Protein AF-0000000083395996 (afdb_homodimer)

Organism: Coprinellus micaceus (NCBI:txid71717)

Sequence (278 aa):
MPIDHIALTTKDIVKLAAFYEAALKPLGYAERFSFVDGAVRGLGPENGPADLWLSSLPPSKIPPGFEDLPVGAWSGPLHIAFKAETKEQVHAFYEAALAFGASDNGAPGPRQAINTEYAAFVFDPDGRNIEVNYVTPKAMPIDHIALTTKDIVKLAAFYEAALKPLGYAERFSFVDGAVRGLGPENGPADLWLSSLPPSKIPPGFEDLPVGAWSGPLHIAFKAETKEQVHAFYEAALAFGASDNGAPGPRQAINTEYAAFVFDPDGRNIEVNYVTPKA

Foldseek 3Di:
DPQQADEAEDQCQPLQVQLCQQLCVLVQKHWDDAPPNRQKTFIDHPPDGGRYMYHYDDPVNQPPPNVVDDQQPNRDEAEEEDEHADLVSQQSSVVRNVVRQWAFDAHWDDDPVDRFKTKGWTQHNSGYIYMYIYGDPDD/DPQQADEAEDQCQPLQVQLCQQLCVLVQKHWDDAPPNRQKTFIDHPPDGGRYMYHYDDPVNQPPPNVVDPQQPNRDEAEEEDEHADLVSQQSSVVRNVVRQWAFDAHWDDDPVDRFKTKGWTQHNSGYIYMYIYGDDDD

Structure (mmCIF, N/CA/C/O backbone):
data_AF-0000000083395996-model_v1
#
loop_
_entity.id
_entity.type
_entity.pdbx_description
1 polymer 'Glyoxalase/Bleomycin resistance protein/Dihydroxybiphe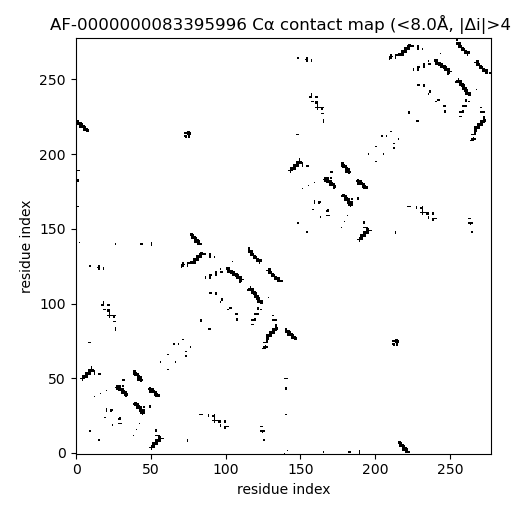nyl dioxygenase'
#
loop_
_atom_site.group_PDB
_atom_site.id
_atom_site.type_symbol
_atom_site.label_atom_id
_atom_site.label_alt_id
_atom_site.label_comp_id
_atom_site.label_asym_id
_atom_site.label_entity_id
_atom_site.label_seq_id
_atom_site.pdbx_PDB_ins_code
_atom_site.Cartn_x
_atom_site.Cartn_y
_atom_site.Cartn_z
_atom_site.occupancy
_atom_site.B_iso_or_equiv
_atom_site.auth_seq_id
_atom_site.auth_comp_id
_atom_site.auth_asym_id
_atom_site.auth_atom_id
_atom_site.pdbx_PDB_model_num
ATOM 1 N N . MET A 1 1 ? 3.84 -2.322 13.5 1 58.03 1 MET A N 1
ATOM 2 C CA . MET A 1 1 ? 4.211 -1.741 12.211 1 58.03 1 MET A CA 1
ATOM 3 C C . MET A 1 1 ? 3.164 -0.734 11.75 1 58.03 1 MET A C 1
ATOM 5 O O . MET A 1 1 ? 1.963 -0.989 11.852 1 58.03 1 MET A O 1
ATOM 9 N N . PRO A 1 2 ? 3.715 0.511 11.344 1 76.69 2 PRO A N 1
ATOM 10 C CA . PRO A 1 2 ? 2.842 1.688 11.32 1 76.69 2 PRO A CA 1
ATOM 11 C C . PRO A 1 2 ? 1.83 1.654 10.18 1 76.69 2 PRO A C 1
ATOM 13 O O . PRO A 1 2 ? 0.863 2.42 10.18 1 76.69 2 PRO A O 1
ATOM 16 N N . ILE A 1 3 ? 2.045 0.621 9.273 1 93.12 3 ILE A N 1
ATOM 17 C CA . ILE A 1 3 ? 1.004 0.631 8.25 1 93.12 3 ILE A CA 1
ATOM 18 C C . ILE A 1 3 ? -0.227 -0.115 8.766 1 93.12 3 ILE A C 1
ATOM 20 O O . ILE A 1 3 ? -0.13 -1.269 9.188 1 93.12 3 ILE A O 1
ATOM 24 N N . ASP A 1 4 ? -1.27 0.494 8.805 1 94 4 ASP A N 1
ATOM 25 C CA . ASP A 1 4 ? -2.512 -0.091 9.297 1 94 4 ASP A CA 1
ATOM 26 C C . ASP A 1 4 ? -3.209 -0.904 8.211 1 94 4 ASP A C 1
ATOM 28 O O . ASP A 1 4 ? -3.506 -2.084 8.406 1 94 4 ASP A O 1
ATOM 32 N N . HIS A 1 5 ? -3.508 -0.267 7.082 1 96.19 5 HIS A N 1
ATOM 33 C CA . HIS A 1 5 ? -4.105 -0.998 5.973 1 96.19 5 HIS A CA 1
ATOM 34 C C . HIS A 1 5 ? -3.867 -0.279 4.648 1 96.19 5 HIS A C 1
ATOM 36 O O . HIS A 1 5 ? -3.473 0.889 4.633 1 96.19 5 HIS A O 1
ATOM 42 N N . ILE A 1 6 ? -4.031 -1.047 3.613 1 97.38 6 ILE A N 1
ATOM 43 C CA . ILE A 1 6 ? -3.982 -0.556 2.24 1 97.38 6 ILE A CA 1
ATOM 44 C C . ILE A 1 6 ? -5.281 -0.909 1.52 1 97.38 6 ILE A C 1
ATOM 46 O O . ILE A 1 6 ? -5.891 -1.945 1.797 1 97.38 6 ILE A O 1
ATOM 50 N N . ALA A 1 7 ? -5.695 -0.061 0.66 1 97.56 7 ALA A N 1
ATOM 51 C CA . ALA A 1 7 ? -6.848 -0.359 -0.183 1 97.56 7 ALA A CA 1
ATOM 52 C C . ALA A 1 7 ? -6.52 -0.149 -1.658 1 97.56 7 ALA A C 1
ATOM 54 O O . ALA A 1 7 ? -6.016 0.908 -2.043 1 97.56 7 ALA A O 1
ATOM 55 N N . LEU A 1 8 ? -6.789 -1.098 -2.395 1 97.19 8 LEU A N 1
ATOM 56 C CA . LEU A 1 8 ? -6.562 -1.096 -3.836 1 97.19 8 LEU A CA 1
ATOM 57 C C . LEU A 1 8 ? -7.875 -0.946 -4.594 1 97.19 8 LEU A C 1
ATOM 59 O O . LEU A 1 8 ? -8.867 -1.61 -4.27 1 97.19 8 LEU A O 1
ATOM 63 N N . THR A 1 9 ? -7.855 -0.115 -5.551 1 94.31 9 THR A N 1
ATOM 64 C CA . THR A 1 9 ? -8.992 0.025 -6.453 1 94.31 9 THR A CA 1
ATOM 65 C C . THR A 1 9 ? -8.781 -0.788 -7.727 1 94.31 9 THR A C 1
ATOM 67 O O . THR A 1 9 ? -7.656 -0.867 -8.234 1 94.31 9 THR A O 1
ATOM 70 N N . THR A 1 10 ? -9.852 -1.357 -8.211 1 93.5 10 THR A N 1
ATOM 71 C CA . THR A 1 10 ? -9.719 -2.221 -9.383 1 93.5 10 THR A CA 1
ATOM 72 C C . THR A 1 10 ? -10.961 -2.119 -10.273 1 93.5 10 THR A C 1
ATOM 74 O O . THR A 1 10 ? -12.055 -1.81 -9.789 1 93.5 10 THR A O 1
ATOM 77 N N . LYS A 1 11 ? -10.742 -2.387 -11.508 1 89.19 11 LYS A N 1
ATOM 78 C CA . LYS A 1 11 ? -11.836 -2.414 -12.477 1 89.19 11 LYS A CA 1
ATOM 79 C C . LYS A 1 11 ? -12.531 -3.77 -12.484 1 89.19 11 LYS A C 1
ATOM 81 O O . LYS A 1 11 ? -13.625 -3.91 -13.039 1 89.19 11 LYS A O 1
ATOM 86 N N . ASP A 1 12 ? -11.914 -4.801 -11.93 1 92.12 12 ASP A N 1
ATOM 87 C CA . ASP A 1 12 ? -12.445 -6.16 -11.875 1 92.12 12 ASP A CA 1
ATOM 88 C C . ASP A 1 12 ? -12.219 -6.785 -10.5 1 92.12 12 ASP A C 1
ATOM 90 O O . ASP A 1 12 ? -11.305 -7.594 -10.32 1 92.12 12 ASP A O 1
ATOM 94 N N . ILE A 1 13 ? -13.141 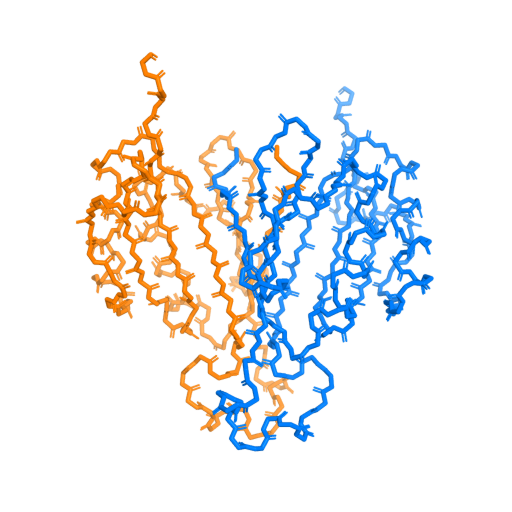-6.539 -9.641 1 95.69 13 ILE A N 1
ATOM 95 C CA . ILE A 1 13 ? -12.938 -6.879 -8.234 1 95.69 13 ILE A CA 1
ATOM 96 C C . ILE A 1 13 ? -13.07 -8.391 -8.047 1 95.69 13 ILE A C 1
ATOM 98 O O . ILE A 1 13 ? -12.438 -8.969 -7.168 1 95.69 13 ILE A O 1
ATOM 102 N N . VAL A 1 14 ? -13.867 -9.039 -8.828 1 96.38 14 VAL A N 1
ATOM 103 C CA . VAL A 1 14 ? -14.031 -10.492 -8.719 1 96.38 14 VAL A CA 1
ATOM 104 C C . VAL A 1 14 ? -12.703 -11.18 -9.016 1 96.38 14 VAL A C 1
ATOM 106 O O . VAL A 1 14 ? -12.258 -12.031 -8.234 1 96.38 14 VAL A O 1
ATOM 109 N N . LYS A 1 15 ? -12.07 -10.75 -10.086 1 96.44 15 LYS A N 1
ATOM 110 C CA . LYS A 1 15 ? -10.797 -11.336 -10.492 1 96.44 15 LYS A CA 1
ATOM 111 C C . LYS A 1 15 ? -9.695 -11.023 -9.477 1 96.44 15 LYS A C 1
ATOM 113 O O . LYS A 1 15 ? -8.938 -11.906 -9.086 1 96.44 15 LYS A O 1
ATOM 118 N N . LEU A 1 16 ? -9.617 -9.781 -9.07 1 97.31 16 LEU A N 1
ATOM 119 C CA . LEU A 1 16 ? -8.547 -9.391 -8.156 1 97.31 16 LEU A CA 1
ATOM 120 C C . LEU A 1 16 ? -8.727 -10.047 -6.797 1 97.31 16 LEU A C 1
ATOM 122 O O . LEU A 1 16 ? -7.746 -10.477 -6.176 1 97.31 16 LEU A O 1
ATOM 126 N N . ALA A 1 17 ? -9.953 -10.109 -6.316 1 97.81 17 ALA A N 1
ATOM 127 C CA . ALA A 1 17 ? -10.219 -10.742 -5.031 1 97.81 17 ALA A CA 1
ATOM 128 C C . ALA A 1 17 ? -9.836 -12.219 -5.059 1 97.81 17 ALA A C 1
ATOM 130 O O . ALA A 1 17 ? -9.234 -12.734 -4.117 1 97.81 17 ALA A O 1
ATOM 131 N N . ALA A 1 18 ? -10.219 -12.898 -6.121 1 97.94 18 ALA A N 1
ATOM 132 C CA . ALA A 1 18 ? -9.867 -14.312 -6.258 1 97.94 18 ALA A CA 1
ATOM 133 C C . ALA A 1 18 ? -8.359 -14.508 -6.207 1 97.94 18 ALA A C 1
ATOM 135 O O . ALA A 1 18 ? -7.867 -15.438 -5.559 1 97.94 18 ALA A O 1
ATOM 136 N N . PHE A 1 19 ? -7.664 -13.664 -6.852 1 98.69 19 PHE A N 1
ATOM 137 C CA . PHE A 1 19 ? -6.207 -13.711 -6.844 1 98.69 19 PHE A CA 1
ATOM 138 C C . PHE A 1 19 ? -5.668 -13.562 -5.43 1 98.69 19 PHE A C 1
ATOM 140 O O . PHE A 1 19 ? -4.895 -14.406 -4.961 1 98.69 19 PHE A O 1
ATOM 147 N N . TYR A 1 20 ? -6.008 -12.484 -4.75 1 98.5 20 TYR A N 1
ATOM 148 C CA . TYR A 1 20 ? -5.406 -12.203 -3.453 1 98.5 20 TYR A CA 1
ATOM 149 C C . TYR A 1 20 ? -5.836 -13.234 -2.418 1 98.5 20 TYR A C 1
ATOM 151 O O . TYR A 1 20 ? -5.055 -13.594 -1.534 1 98.5 20 TYR A O 1
ATOM 159 N N . GLU A 1 21 ? -7.078 -13.703 -2.486 1 97.62 21 GLU A N 1
ATOM 160 C CA . GLU A 1 21 ? -7.508 -14.758 -1.575 1 97.62 21 GLU A CA 1
ATOM 161 C C . GLU A 1 21 ? -6.637 -16 -1.72 1 97.62 21 GLU A C 1
ATOM 163 O O . GLU A 1 21 ? -6.199 -16.578 -0.722 1 97.62 21 GLU A O 1
ATOM 168 N N . ALA A 1 22 ? -6.418 -16.391 -2.922 1 98.25 22 ALA A N 1
ATOM 169 C CA . ALA A 1 22 ? -5.609 -17.594 -3.178 1 98.25 22 ALA A CA 1
ATOM 170 C C . ALA A 1 22 ? -4.145 -17.344 -2.83 1 98.25 22 ALA A C 1
ATOM 172 O O . ALA A 1 22 ? -3.523 -18.141 -2.127 1 98.25 22 ALA A O 1
ATOM 173 N N . ALA A 1 23 ? -3.6 -16.25 -3.32 1 98.5 23 ALA A N 1
ATOM 174 C CA . ALA A 1 23 ? -2.172 -15.961 -3.225 1 98.5 23 ALA A CA 1
ATOM 175 C C . ALA A 1 23 ? -1.744 -15.789 -1.771 1 98.5 23 ALA A C 1
ATOM 177 O O . ALA A 1 23 ? -0.619 -16.141 -1.402 1 98.5 23 ALA A O 1
ATOM 178 N N . LEU A 1 24 ? -2.652 -15.234 -0.927 1 97.94 24 LEU A N 1
ATOM 179 C CA . LEU A 1 24 ? -2.234 -14.898 0.429 1 97.94 24 LEU A CA 1
ATOM 180 C C . LEU A 1 24 ? -2.758 -15.922 1.429 1 97.94 24 LEU A C 1
ATOM 182 O O . LEU A 1 24 ? -2.438 -15.859 2.617 1 97.94 24 LEU A O 1
ATOM 186 N N . LYS A 1 25 ? -3.506 -16.875 0.964 1 97.44 25 LYS A N 1
ATOM 187 C CA . LYS A 1 25 ? -3.988 -17.938 1.832 1 97.44 25 LYS A CA 1
ATOM 188 C C . LYS A 1 25 ? -2.83 -18.625 2.551 1 97.44 25 LYS A C 1
ATOM 190 O O . LYS A 1 25 ? -2.918 -18.906 3.748 1 97.44 25 LYS A O 1
ATOM 195 N N . PRO A 1 26 ? -1.723 -18.906 1.874 1 97.38 26 PRO A N 1
ATOM 196 C CA . PRO A 1 26 ? -0.596 -19.547 2.555 1 97.38 26 PRO A CA 1
ATOM 197 C C . PRO A 1 26 ? -0.083 -18.734 3.742 1 97.38 26 PRO A C 1
ATOM 199 O O . PRO A 1 26 ? 0.61 -19.281 4.609 1 97.38 26 PRO A O 1
ATOM 202 N N . LEU A 1 27 ? -0.371 -17.453 3.768 1 95.94 27 LEU A N 1
ATOM 203 C CA . LEU A 1 27 ? 0.07 -16.594 4.852 1 95.94 27 LEU A CA 1
ATOM 204 C C . LEU A 1 27 ? -1.003 -16.484 5.93 1 95.94 27 LEU A C 1
ATOM 206 O O . LEU A 1 27 ? -0.852 -15.711 6.887 1 95.94 27 LEU A O 1
ATOM 210 N N . GLY A 1 28 ? -2.119 -17.125 5.738 1 95.31 28 GLY A N 1
ATOM 211 C CA . GLY A 1 28 ? -3.189 -17.125 6.723 1 95.31 28 GLY A CA 1
ATOM 212 C C . GLY A 1 28 ? -4.262 -16.094 6.445 1 95.31 28 GLY A C 1
ATOM 213 O O . GLY A 1 28 ? -5.133 -15.852 7.285 1 95.31 28 GLY A O 1
ATOM 214 N N . TYR A 1 29 ? -4.23 -15.477 5.27 1 96.81 29 TYR A N 1
ATOM 215 C CA . TYR A 1 29 ? -5.242 -14.492 4.898 1 96.81 29 TYR A CA 1
ATOM 216 C C . TYR A 1 29 ? -6.547 -15.172 4.496 1 96.81 29 TYR A C 1
ATOM 218 O O . TYR A 1 29 ? -6.539 -16.297 3.982 1 96.81 29 TYR A O 1
ATOM 226 N N . ALA A 1 30 ? -7.543 -14.477 4.746 1 95.62 30 ALA A N 1
ATOM 227 C CA . ALA A 1 30 ? -8.875 -14.805 4.246 1 95.62 30 ALA A CA 1
ATOM 228 C C . ALA A 1 30 ? -9.703 -13.539 4.035 1 95.62 30 ALA A C 1
ATOM 230 O O . ALA A 1 30 ? -9.352 -12.469 4.531 1 95.62 30 ALA A O 1
ATOM 231 N N . GLU A 1 31 ? -10.703 -13.648 3.203 1 95.62 31 GLU A N 1
ATOM 232 C CA . GLU A 1 31 ? -11.664 -12.555 3.164 1 95.62 31 GLU A CA 1
ATOM 233 C C . GLU A 1 31 ? -12.414 -12.422 4.492 1 95.62 31 GLU A C 1
ATOM 235 O O . GLU A 1 31 ? -13.039 -13.383 4.945 1 95.62 31 GLU A O 1
ATOM 240 N N . ARG A 1 32 ? -12.328 -11.312 5.078 1 95.06 32 ARG A N 1
ATOM 241 C CA . ARG A 1 32 ? -12.891 -11.07 6.402 1 95.06 32 ARG A CA 1
ATOM 242 C C . ARG A 1 32 ? -14.172 -10.258 6.312 1 95.06 32 ARG A C 1
ATOM 244 O O . ARG A 1 32 ? -15.055 -10.375 7.172 1 95.06 32 ARG A O 1
ATOM 251 N N . PHE A 1 33 ? -14.258 -9.461 5.324 1 94.44 33 PHE A N 1
ATOM 252 C CA . PHE A 1 33 ? -15.391 -8.547 5.164 1 94.44 33 PHE A CA 1
ATOM 253 C C . PHE A 1 33 ? -15.797 -8.438 3.701 1 94.44 33 PHE A C 1
ATOM 255 O O . PHE A 1 33 ? -14.953 -8.547 2.809 1 94.44 33 PHE A O 1
ATOM 262 N N . SER A 1 34 ? -17.031 -8.273 3.439 1 95.44 34 SER A N 1
ATOM 263 C CA . SER A 1 34 ? -17.594 -7.949 2.139 1 95.44 34 SER A CA 1
ATOM 264 C C . SER A 1 34 ? -18.766 -6.973 2.275 1 95.44 34 SER A C 1
ATOM 266 O O . SER A 1 34 ? -19.766 -7.277 2.932 1 95.44 34 SER A O 1
ATOM 268 N N . PHE A 1 35 ? -18.516 -5.855 1.728 1 94.88 35 PHE A N 1
ATOM 269 C CA . PHE A 1 35 ? -19.531 -4.816 1.823 1 94.88 35 PHE A CA 1
ATOM 270 C C . PHE A 1 35 ? -20.016 -4.406 0.438 1 94.88 35 PHE A C 1
ATOM 272 O O . PHE A 1 35 ? -19.391 -4.734 -0.569 1 94.88 35 PHE A O 1
ATOM 279 N N . VAL A 1 36 ? -21.219 -3.703 0.416 1 94.5 36 VAL A N 1
ATOM 280 C CA . VAL A 1 36 ? -21.781 -3.107 -0.791 1 94.5 36 VAL A CA 1
ATOM 281 C C . VAL A 1 36 ? -21.859 -4.16 -1.896 1 94.5 36 VAL A C 1
ATOM 283 O O . VAL A 1 36 ? -21.328 -3.965 -2.986 1 94.5 36 VAL A O 1
ATOM 286 N N . ASP A 1 37 ? -22.375 -5.316 -1.521 1 94.5 37 ASP A N 1
ATOM 287 C CA . ASP A 1 37 ? -22.609 -6.418 -2.447 1 94.5 37 ASP A CA 1
ATOM 288 C C . ASP A 1 37 ? -21.312 -6.887 -3.086 1 94.5 37 ASP A C 1
ATOM 290 O O . ASP A 1 37 ? -21.25 -7.102 -4.301 1 94.5 37 ASP A O 1
ATOM 294 N N . GLY A 1 38 ? -20.25 -6.785 -2.338 1 95.81 38 GLY A N 1
ATOM 295 C CA . GLY A 1 38 ? -18.969 -7.328 -2.777 1 95.81 38 GLY A CA 1
ATOM 296 C C . GLY A 1 38 ? -18.078 -6.301 -3.447 1 95.81 38 GLY A C 1
ATOM 297 O O . GLY A 1 38 ? -16.969 -6.617 -3.879 1 95.81 38 GLY A O 1
ATOM 298 N N . ALA A 1 39 ? -18.531 -5.086 -3.547 1 96.12 39 ALA A N 1
ATOM 299 C CA . ALA A 1 39 ? -17.75 -4.043 -4.215 1 96.12 39 ALA A CA 1
ATOM 300 C C . ALA A 1 39 ? -16.641 -3.523 -3.311 1 96.12 39 ALA A C 1
ATOM 302 O O . ALA A 1 39 ? -15.773 -2.771 -3.756 1 96.12 39 ALA A O 1
ATOM 303 N N . VAL A 1 40 ? -16.703 -3.871 -2.09 1 97.31 40 VAL A N 1
ATOM 304 C CA . VAL A 1 40 ? -15.656 -3.598 -1.11 1 97.31 40 VAL A CA 1
ATOM 305 C C . VAL A 1 40 ? -15.344 -4.863 -0.315 1 97.31 40 VAL A C 1
ATOM 307 O O . VAL A 1 40 ? -16.234 -5.445 0.307 1 97.31 40 VAL A O 1
ATOM 310 N N . ARG A 1 41 ? -14.133 -5.273 -0.316 1 97.81 41 ARG A N 1
ATOM 311 C CA . ARG A 1 41 ? -13.727 -6.523 0.322 1 97.81 41 ARG A CA 1
ATOM 312 C C . ARG A 1 41 ? -12.5 -6.32 1.197 1 97.81 41 ARG A C 1
ATOM 314 O O . ARG A 1 41 ? -11.57 -5.594 0.82 1 97.81 41 ARG A O 1
ATOM 321 N N . GLY A 1 42 ? -12.547 -6.883 2.348 1 97.31 42 GLY A N 1
ATOM 322 C CA . GLY A 1 42 ? -11.43 -6.812 3.275 1 97.31 42 GLY A CA 1
ATOM 323 C C . GLY A 1 42 ? -10.781 -8.156 3.533 1 97.31 42 GLY A C 1
ATOM 324 O O . GLY A 1 42 ? -11.453 -9.117 3.918 1 97.31 42 GLY A O 1
ATOM 325 N N . LEU A 1 43 ? -9.5 -8.25 3.293 1 97.5 43 LEU A N 1
ATOM 326 C CA . LEU A 1 43 ? -8.727 -9.461 3.549 1 97.5 43 LEU A CA 1
ATOM 327 C C . LEU A 1 43 ? -7.766 -9.25 4.711 1 97.5 43 LEU A C 1
ATOM 329 O O . LEU A 1 43 ? -7.266 -8.148 4.918 1 97.5 43 LEU A O 1
ATOM 333 N N . GLY A 1 44 ? -7.5 -10.195 5.465 1 95.56 44 GLY A N 1
ATOM 334 C CA . GLY A 1 44 ? -6.562 -10.188 6.574 1 95.56 44 GLY A CA 1
ATOM 335 C C . GLY A 1 44 ? -6.383 -11.555 7.219 1 95.56 44 GLY A C 1
ATOM 336 O O . GLY A 1 44 ? -7.039 -12.516 6.824 1 95.56 44 GLY A O 1
ATOM 337 N N . PRO A 1 45 ? -5.41 -11.562 8.125 1 91.06 45 PRO A N 1
ATOM 338 C CA . PRO A 1 45 ? -5.262 -12.82 8.867 1 91.06 45 PRO A CA 1
ATOM 339 C C . PRO A 1 45 ? -6.52 -13.211 9.633 1 91.06 45 PRO A C 1
ATOM 341 O O . PRO A 1 45 ? -7.32 -12.344 9.992 1 91.06 45 PRO A O 1
ATOM 344 N N . GLU A 1 46 ? -6.812 -14.461 9.812 1 82.5 46 GLU A N 1
ATOM 345 C CA . GLU A 1 46 ? -8.008 -15.016 10.43 1 82.5 46 GLU A CA 1
ATOM 346 C C . GLU A 1 46 ? -8.297 -14.344 11.773 1 82.5 46 GLU A C 1
ATOM 348 O O . GLU A 1 46 ? -9.453 -14.062 12.102 1 82.5 46 GLU A O 1
ATOM 353 N N . ASN A 1 47 ? -7.402 -14.141 12.609 1 80.19 47 ASN A N 1
ATOM 354 C CA . ASN A 1 47 ? -7.652 -13.57 13.93 1 80.19 47 ASN A CA 1
ATOM 355 C C . ASN A 1 47 ? -7.109 -12.148 14.031 1 80.19 47 ASN A C 1
ATOM 357 O O . ASN A 1 47 ? -6.805 -11.68 15.133 1 80.19 47 ASN A O 1
ATOM 361 N N . GLY A 1 48 ? -7.125 -11.492 12.953 1 82.31 48 GLY A N 1
ATOM 362 C CA . GLY A 1 48 ? -6.602 -10.133 12.961 1 82.31 48 GLY A CA 1
ATOM 363 C C . GLY A 1 48 ? -7.434 -9.164 12.141 1 82.31 48 GLY A C 1
ATOM 364 O O . GLY A 1 48 ? -8.453 -9.555 11.562 1 82.31 48 GLY A O 1
ATOM 365 N N . PRO A 1 49 ? -7.129 -7.941 12.203 1 87.19 49 PRO A N 1
ATOM 366 C CA . PRO A 1 49 ? -7.832 -6.953 11.383 1 87.19 49 PRO A CA 1
ATOM 367 C C . PRO A 1 49 ? -7.625 -7.168 9.891 1 87.19 49 PRO A C 1
ATOM 369 O O . PRO A 1 49 ? -6.66 -7.828 9.484 1 87.19 49 PRO A O 1
ATOM 372 N N . ALA A 1 50 ? -8.586 -6.707 9.102 1 93.94 50 ALA A N 1
ATOM 373 C CA . ALA A 1 50 ? -8.344 -6.629 7.66 1 93.94 50 ALA A CA 1
ATOM 374 C C . ALA A 1 50 ? -7.344 -5.52 7.336 1 93.94 50 ALA A C 1
ATOM 376 O O . ALA A 1 50 ? -7.551 -4.359 7.699 1 93.94 50 ALA A O 1
ATOM 377 N N . ASP A 1 51 ? -6.273 -5.926 6.684 1 95.25 51 ASP A N 1
ATOM 378 C CA . ASP A 1 51 ? -5.273 -4.902 6.398 1 95.25 51 ASP A CA 1
ATOM 379 C C . ASP A 1 51 ? -5.086 -4.723 4.891 1 95.25 51 ASP A C 1
ATOM 381 O O . ASP A 1 51 ? -4.348 -3.838 4.453 1 95.25 51 ASP A O 1
ATOM 385 N N . LEU A 1 52 ? -5.719 -5.559 4.066 1 97.44 52 LEU A N 1
ATOM 386 C CA . LEU A 1 52 ? -5.785 -5.375 2.623 1 97.44 52 LEU A CA 1
ATOM 387 C C . LEU A 1 52 ? -7.234 -5.238 2.16 1 97.44 52 LEU A C 1
ATOM 389 O O . LEU A 1 52 ? -8.016 -6.184 2.273 1 97.44 52 LEU A O 1
ATOM 393 N N . TRP A 1 53 ? -7.516 -4.148 1.608 1 97.94 53 TRP A N 1
ATOM 394 C CA . TRP A 1 53 ? -8.867 -3.896 1.118 1 97.94 53 TRP A CA 1
ATOM 395 C C . TRP A 1 53 ? -8.875 -3.752 -0.4 1 97.94 53 TRP A C 1
ATOM 397 O O . TRP A 1 53 ? -7.93 -3.223 -0.986 1 97.94 53 TRP A O 1
ATOM 407 N N . LEU A 1 54 ? -9.922 -4.195 -0.992 1 98.12 54 LEU A N 1
ATOM 408 C CA . LEU A 1 54 ? -10.18 -4.062 -2.422 1 98.12 54 LEU A CA 1
ATOM 409 C C . LEU A 1 54 ? -11.484 -3.311 -2.672 1 98.12 54 LEU A C 1
ATOM 411 O O . LEU A 1 54 ? -12.477 -3.535 -1.979 1 98.12 54 LEU A O 1
ATOM 415 N N . SER A 1 55 ? -11.43 -2.459 -3.568 1 96.69 55 SER A N 1
ATOM 416 C CA . SER A 1 55 ? -12.633 -1.708 -3.926 1 96.69 55 SER A CA 1
ATOM 417 C C . SER A 1 55 ? -12.812 -1.644 -5.438 1 96.69 55 SER A C 1
ATOM 419 O O . SER A 1 55 ? -11.844 -1.474 -6.18 1 96.69 55 SER A O 1
ATOM 421 N N . SER A 1 56 ? -14.023 -1.741 -5.816 1 94.12 56 SER A N 1
ATOM 422 C CA . SER A 1 56 ? -14.359 -1.655 -7.234 1 94.12 56 SER A CA 1
ATOM 423 C C . SER A 1 56 ? -14.367 -0.207 -7.711 1 94.12 56 SER A C 1
ATOM 425 O O . SER A 1 56 ? -14.859 0.681 -7.012 1 94.12 56 SER A O 1
ATOM 427 N N . LEU A 1 57 ? -13.812 -0.015 -8.844 1 87.81 57 LEU A N 1
ATOM 428 C CA . LEU A 1 57 ? -13.977 1.247 -9.555 1 87.81 57 LEU A CA 1
ATOM 429 C C . LEU A 1 57 ? -15.195 1.2 -10.469 1 87.81 57 LEU A C 1
ATOM 431 O O . LEU A 1 57 ? -15.195 0.481 -11.469 1 87.81 57 LEU A O 1
ATOM 435 N N . PRO A 1 58 ? -16.125 1.94 -10.039 1 84 58 PRO A N 1
ATOM 436 C CA . PRO A 1 58 ? -17.297 1.914 -10.93 1 84 58 PRO A CA 1
ATOM 437 C C . PRO A 1 58 ? -16.953 2.398 -12.344 1 84 58 PRO A C 1
ATOM 439 O O . PRO A 1 58 ? -16.156 3.32 -12.508 1 84 58 PRO A O 1
ATOM 442 N N . PRO A 1 59 ? -17.578 1.747 -13.297 1 79.31 59 PRO A N 1
ATOM 443 C CA . PRO A 1 59 ? -17.297 2.129 -14.68 1 79.31 59 PRO A CA 1
ATOM 444 C C . PRO A 1 59 ? -17.469 3.623 -14.93 1 79.31 59 PRO A C 1
ATOM 446 O O . PRO A 1 59 ? -16.719 4.223 -15.703 1 79.31 59 PRO A O 1
ATOM 449 N N . SER A 1 60 ? -18.438 4.199 -14.266 1 81.62 60 SER A N 1
ATOM 450 C CA . SER A 1 60 ? -18.75 5.609 -14.477 1 81.62 60 SER A CA 1
ATOM 451 C C . SER A 1 60 ? -17.641 6.504 -13.961 1 81.62 60 SER A C 1
ATOM 453 O O . SER A 1 60 ? -17.547 7.676 -14.328 1 81.62 60 SER A O 1
ATOM 455 N N . LYS A 1 61 ? -16.719 5.957 -13.156 1 79.31 61 LYS A N 1
ATOM 456 C CA . LYS A 1 61 ? -15.656 6.758 -12.562 1 79.31 61 LYS A CA 1
ATOM 457 C C . LYS A 1 61 ? -14.328 6.496 -13.258 1 79.31 61 LYS A C 1
ATOM 459 O O . LYS A 1 61 ? -13.305 7.086 -12.891 1 79.31 61 LYS A O 1
ATOM 464 N N . ILE A 1 62 ? -14.414 5.621 -14.227 1 74.69 62 ILE A N 1
ATOM 465 C CA . ILE A 1 62 ? -13.211 5.371 -15.008 1 74.69 62 ILE A CA 1
ATOM 466 C C . ILE A 1 62 ? -12.992 6.523 -15.992 1 74.69 62 ILE A C 1
ATOM 468 O O . ILE A 1 62 ? -13.844 6.801 -16.844 1 74.69 62 ILE A O 1
ATOM 472 N N . PRO A 1 63 ? -11.891 7.238 -15.703 1 70.62 63 PRO A N 1
ATOM 473 C CA . PRO A 1 63 ? -11.641 8.336 -16.641 1 70.62 63 PRO A CA 1
ATOM 474 C C . PRO A 1 63 ? -11.562 7.871 -18.094 1 70.62 63 PRO A C 1
ATOM 476 O O . PRO A 1 63 ? -11.133 6.746 -18.359 1 70.62 63 PRO A O 1
ATOM 47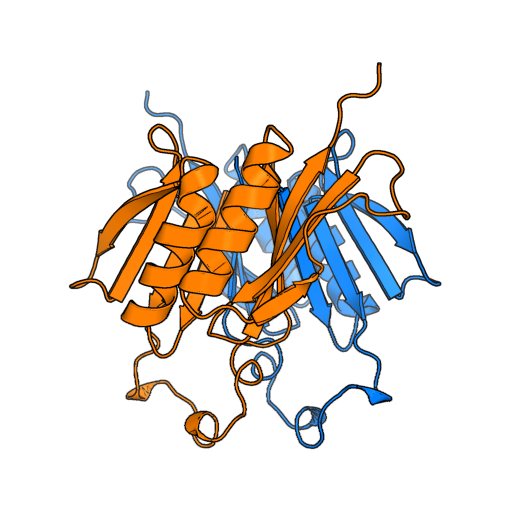9 N N . PRO A 1 64 ? -12.07 8.742 -18.984 1 71.38 64 PRO A N 1
ATOM 480 C CA . PRO A 1 64 ? -11.953 8.375 -20.406 1 71.38 64 PRO A CA 1
ATOM 481 C C . PRO A 1 64 ? -10.523 8.047 -20.812 1 71.38 64 PRO A C 1
ATOM 483 O O . PRO A 1 64 ? -9.586 8.711 -20.375 1 71.38 64 PRO A O 1
ATOM 486 N N . GLY A 1 65 ? -10.367 7.008 -21.578 1 71.31 65 GLY A N 1
ATOM 487 C CA . GLY A 1 65 ? -9.062 6.613 -22.078 1 71.31 65 GLY A CA 1
ATOM 488 C C . GLY A 1 65 ? -8.367 5.59 -21.203 1 71.31 65 GLY A C 1
ATOM 489 O O . GLY A 1 65 ? -7.445 4.902 -21.641 1 71.31 65 GLY A O 1
ATOM 490 N N . PHE A 1 66 ? -8.898 5.504 -19.938 1 71.06 66 PHE A N 1
ATOM 491 C CA . PHE A 1 66 ? -8.25 4.586 -19.016 1 71.06 66 PHE A CA 1
ATOM 492 C C . PHE A 1 66 ? -8.562 3.139 -19.375 1 71.06 66 PHE A C 1
ATOM 494 O O . PHE A 1 66 ? -7.773 2.236 -19.094 1 71.06 66 PHE A O 1
ATOM 501 N N . GLU A 1 67 ? -9.68 2.996 -19.938 1 70.31 67 GLU A N 1
ATOM 502 C CA . GLU A 1 67 ? -10.086 1.648 -20.328 1 70.31 67 GLU A CA 1
ATOM 503 C C . GLU A 1 67 ? -9.141 1.073 -21.391 1 70.31 67 GLU A C 1
ATOM 505 O O . GLU A 1 67 ? -9.031 -0.147 -21.531 1 70.31 67 GLU A O 1
ATOM 510 N N . ASP A 1 68 ? -8.461 1.938 -22.047 1 74.69 68 ASP A N 1
ATOM 511 C CA . ASP A 1 68 ? -7.613 1.507 -23.156 1 74.69 68 ASP A CA 1
ATOM 512 C C . ASP A 1 68 ? -6.168 1.325 -22.719 1 74.69 68 ASP A C 1
ATOM 514 O O . ASP A 1 68 ? -5.32 0.867 -23.484 1 74.69 68 ASP A O 1
ATOM 518 N N . LEU A 1 69 ? -5.969 1.61 -21.531 1 75.81 69 LEU A N 1
ATOM 519 C CA . LEU A 1 69 ? -4.598 1.517 -21.047 1 75.81 69 LEU A CA 1
ATOM 520 C C . LEU A 1 69 ? -4.195 0.061 -20.828 1 75.81 69 LEU A C 1
ATOM 522 O O . LEU A 1 69 ? -5.035 -0.777 -20.484 1 75.81 69 LEU A O 1
ATOM 526 N N . PRO A 1 70 ? -2.928 -0.17 -21.094 1 77.88 70 PRO A N 1
ATOM 527 C CA . PRO A 1 70 ? -2.449 -1.517 -20.766 1 77.88 70 PRO A CA 1
ATOM 528 C C . PRO A 1 70 ? -2.584 -1.854 -19.281 1 77.88 70 PRO A C 1
ATOM 530 O O . PRO A 1 70 ? -2.711 -0.954 -18.453 1 77.88 70 PRO A O 1
ATOM 533 N N . VAL A 1 71 ? -2.605 -3.166 -19.078 1 76.38 71 VAL A N 1
ATOM 534 C CA . VAL A 1 71 ? -2.662 -3.641 -17.703 1 76.38 71 VAL A CA 1
ATOM 535 C C . VAL A 1 71 ? -1.559 -2.979 -16.875 1 76.38 71 VAL A C 1
ATOM 537 O O . VAL A 1 71 ? -0.416 -2.879 -17.328 1 76.38 71 VAL A O 1
ATOM 540 N N . GLY A 1 72 ? -1.964 -2.488 -15.75 1 78.19 72 GLY A N 1
ATOM 541 C CA . GLY A 1 72 ? -0.995 -1.896 -14.844 1 78.19 72 GLY A CA 1
ATOM 542 C C . GLY A 1 72 ? -0.887 -0.389 -14.984 1 78.19 72 GLY A C 1
ATOM 543 O O . GLY A 1 72 ? -0.479 0.3 -14.047 1 78.19 72 GLY A O 1
ATOM 544 N N . ALA A 1 73 ? -1.241 0.066 -16.188 1 76.44 73 ALA A N 1
ATOM 545 C CA . ALA A 1 73 ? -1.064 1.497 -16.422 1 76.44 73 ALA A CA 1
ATOM 546 C C . ALA A 1 73 ? -2.039 2.314 -15.578 1 76.44 73 ALA A C 1
ATOM 548 O O . ALA A 1 73 ? -1.676 3.361 -15.039 1 76.44 73 ALA A O 1
ATOM 549 N N . TRP A 1 74 ? -3.234 1.785 -15.461 1 77.75 74 TRP A N 1
ATOM 550 C CA . TRP A 1 74 ? -4.246 2.559 -14.758 1 77.75 74 TRP A CA 1
ATOM 551 C C . TRP A 1 74 ? -4.062 2.443 -13.242 1 77.75 74 TRP A C 1
ATOM 553 O O . TRP A 1 74 ? -4.445 3.344 -12.492 1 77.75 74 TRP A O 1
ATOM 563 N N . SER A 1 75 ? -3.455 1.316 -12.797 1 83.38 75 SER A N 1
ATOM 564 C CA . SER A 1 75 ? -3.289 1.095 -11.367 1 83.38 75 SER A CA 1
ATOM 565 C C . SER A 1 75 ? -2.043 1.8 -10.844 1 83.38 75 SER A C 1
ATOM 567 O O . SER A 1 75 ? -1.919 2.031 -9.633 1 83.38 75 SER A O 1
ATOM 569 N N . GLY A 1 76 ? -1.169 2.221 -11.805 1 83.81 76 GLY A N 1
ATOM 570 C CA . GLY A 1 76 ? 0.048 2.906 -11.398 1 83.81 76 GLY A CA 1
ATOM 571 C C . GLY A 1 76 ? 1.089 1.976 -10.805 1 83.81 76 GLY A C 1
ATOM 572 O O . GLY A 1 76 ? 0.776 0.842 -10.438 1 83.81 76 GLY A O 1
ATOM 573 N N . PRO A 1 77 ? 2.318 2.439 -10.781 1 88.94 77 PRO A N 1
ATOM 574 C CA . PRO A 1 77 ? 3.389 1.626 -10.203 1 88.94 77 PRO A CA 1
ATOM 575 C C . PRO A 1 77 ? 3.271 1.5 -8.68 1 88.94 77 PRO A C 1
ATOM 577 O O . PRO A 1 77 ? 3.172 2.51 -7.98 1 88.94 77 PRO A O 1
ATOM 580 N N . LEU A 1 78 ? 3.273 0.297 -8.227 1 94.5 78 LEU A N 1
ATOM 581 C CA . LEU A 1 78 ? 3.133 0.001 -6.805 1 94.5 78 LEU A CA 1
ATOM 582 C C . LEU A 1 78 ? 3.801 -1.324 -6.457 1 94.5 78 LEU A C 1
ATOM 584 O O . LEU A 1 78 ? 3.664 -2.307 -7.188 1 94.5 78 LEU A O 1
ATOM 588 N N . HIS A 1 79 ? 4.598 -1.281 -5.41 1 97 79 HIS A N 1
ATOM 589 C CA . HIS A 1 79 ? 5.176 -2.494 -4.84 1 97 79 HIS A CA 1
ATOM 590 C C . HIS A 1 79 ? 4.633 -2.754 -3.438 1 97 79 HIS A C 1
ATOM 592 O O . HIS A 1 79 ? 4.648 -1.862 -2.586 1 97 79 HIS A O 1
ATOM 598 N N . ILE A 1 80 ? 4.074 -3.926 -3.172 1 97.88 80 ILE A N 1
ATOM 599 C CA . ILE A 1 80 ? 3.598 -4.34 -1.857 1 97.88 80 ILE A CA 1
ATOM 600 C C . ILE A 1 80 ? 4.273 -5.648 -1.451 1 97.88 80 ILE A C 1
ATOM 602 O O . ILE A 1 80 ? 4.34 -6.59 -2.242 1 97.88 80 ILE A O 1
ATOM 606 N N . ALA A 1 81 ? 4.742 -5.645 -0.244 1 97.12 81 ALA A N 1
ATOM 607 C CA . ALA A 1 81 ? 5.371 -6.859 0.272 1 97.12 81 ALA A CA 1
ATOM 608 C C . ALA A 1 81 ? 4.645 -7.367 1.515 1 97.12 81 ALA A C 1
ATOM 610 O O . ALA A 1 81 ? 4.266 -6.582 2.385 1 97.12 81 ALA A O 1
ATOM 611 N N . PHE A 1 82 ? 4.461 -8.633 1.559 1 96.81 82 PHE A N 1
ATOM 612 C CA . PHE A 1 82 ? 3.916 -9.328 2.719 1 96.81 82 PHE A CA 1
ATOM 613 C C . PHE A 1 82 ? 4.969 -10.234 3.35 1 96.81 82 PHE A C 1
ATOM 615 O O . PHE A 1 82 ? 5.797 -10.812 2.646 1 96.81 82 PHE A O 1
ATOM 622 N N . LYS A 1 83 ? 4.848 -10.375 4.598 1 94.88 83 LYS A N 1
ATOM 623 C CA . LYS A 1 83 ? 5.836 -11.148 5.34 1 94.88 83 LYS A CA 1
ATOM 624 C C . LYS A 1 83 ? 5.395 -12.602 5.492 1 94.88 83 LYS A C 1
ATOM 626 O O . LYS A 1 83 ? 4.273 -12.875 5.918 1 94.88 83 LYS A O 1
ATOM 631 N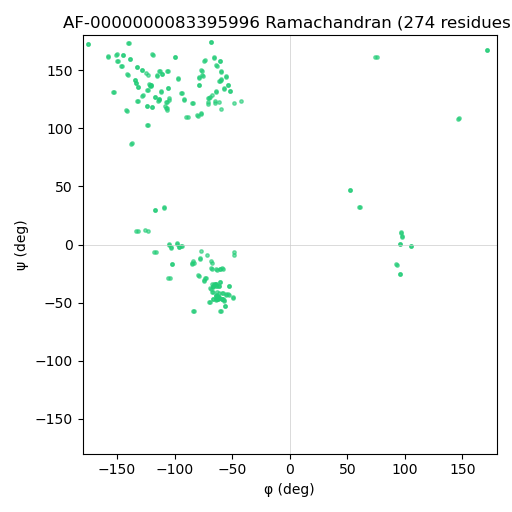 N . ALA A 1 84 ? 6.273 -13.484 5.176 1 95.81 84 ALA A N 1
ATOM 632 C CA . ALA A 1 84 ? 6.098 -14.914 5.441 1 95.81 84 ALA A CA 1
ATOM 633 C C . ALA A 1 84 ? 6.855 -15.328 6.699 1 95.81 84 ALA A C 1
ATOM 635 O O . ALA A 1 84 ? 7.797 -14.656 7.117 1 95.81 84 ALA A O 1
ATOM 636 N N . GLU A 1 85 ? 6.465 -16.438 7.219 1 94.25 85 GLU A N 1
ATOM 637 C CA . GLU A 1 85 ? 7.129 -16.984 8.398 1 94.25 85 GLU A CA 1
ATOM 638 C C . GLU A 1 85 ? 8.07 -18.109 8.031 1 94.25 85 GLU A C 1
ATOM 640 O O . GLU A 1 85 ? 8.883 -18.547 8.852 1 94.25 85 GLU A O 1
ATOM 645 N N . THR A 1 86 ? 7.934 -18.656 6.848 1 95.56 86 THR A N 1
ATOM 646 C CA . THR A 1 86 ? 8.781 -19.75 6.379 1 95.56 86 THR A CA 1
ATOM 647 C C . THR A 1 86 ? 9.039 -19.625 4.879 1 95.56 86 THR A C 1
ATOM 649 O O . THR A 1 86 ? 8.289 -18.953 4.168 1 95.56 86 THR A O 1
ATOM 652 N N . LYS A 1 87 ? 10.055 -20.344 4.422 1 96.5 87 LYS A N 1
ATOM 653 C CA . LYS A 1 87 ? 10.328 -20.422 2.992 1 96.5 87 LYS A CA 1
ATOM 654 C C . LYS A 1 87 ? 9.203 -21.141 2.256 1 96.5 87 LYS A C 1
ATOM 656 O O . LYS A 1 87 ? 8.898 -20.828 1.106 1 96.5 87 LYS A O 1
ATOM 661 N N . GLU A 1 88 ? 8.602 -22.109 2.91 1 98.12 88 GLU A N 1
ATOM 662 C CA . GLU A 1 88 ? 7.504 -22.859 2.32 1 98.12 88 GLU A CA 1
ATOM 663 C C . GLU A 1 88 ? 6.324 -21.953 1.994 1 98.12 88 GLU A C 1
ATOM 665 O O . GLU A 1 88 ? 5.652 -22.141 0.975 1 98.12 88 GLU A O 1
ATOM 670 N N . GLN A 1 89 ? 6.066 -20.969 2.791 1 98.12 89 GLN A N 1
ATOM 671 C CA . GLN A 1 89 ? 4.988 -20.031 2.541 1 98.12 89 GLN A CA 1
ATOM 672 C C . GLN A 1 89 ? 5.277 -19.172 1.304 1 98.12 89 GLN A C 1
ATOM 674 O O . GLN A 1 89 ? 4.363 -18.828 0.559 1 98.12 89 GLN A O 1
ATOM 679 N N . VAL A 1 90 ? 6.566 -18.875 1.125 1 98.25 90 VAL A N 1
ATOM 680 C CA . VAL A 1 90 ? 6.961 -18.109 -0.052 1 98.25 90 VAL A CA 1
ATOM 681 C C . VAL A 1 90 ? 6.672 -18.906 -1.315 1 98.25 90 VAL A C 1
ATOM 683 O O . VAL A 1 90 ? 6.109 -18.391 -2.281 1 98.25 90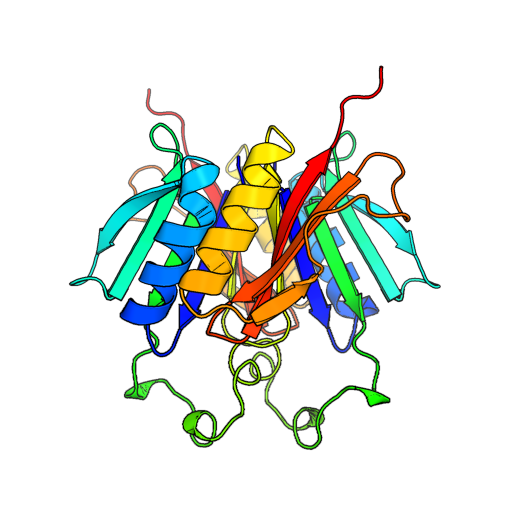 VAL A O 1
ATOM 686 N N . HIS A 1 91 ? 7.008 -20.188 -1.276 1 98.75 91 HIS A N 1
ATOM 687 C CA . HIS A 1 91 ? 6.75 -21.062 -2.412 1 98.75 91 HIS A CA 1
ATOM 688 C C . HIS A 1 91 ? 5.254 -21.203 -2.668 1 98.75 91 HIS A C 1
ATOM 690 O O . HIS A 1 91 ? 4.805 -21.141 -3.814 1 98.75 91 HIS A O 1
ATOM 696 N N . ALA A 1 92 ? 4.52 -21.438 -1.617 1 98.88 92 ALA A N 1
ATOM 697 C CA . ALA A 1 92 ? 3.076 -21.625 -1.736 1 98.88 92 ALA A CA 1
ATOM 698 C C . ALA A 1 92 ? 2.398 -20.391 -2.305 1 98.88 92 ALA A C 1
ATOM 700 O O . ALA A 1 92 ? 1.489 -20.484 -3.131 1 98.88 92 ALA A O 1
ATOM 701 N N . PHE A 1 93 ? 2.797 -19.234 -1.885 1 98.75 93 PHE A N 1
ATOM 702 C CA . PHE A 1 93 ? 2.32 -17.984 -2.443 1 98.75 93 PHE A CA 1
ATOM 703 C C . PHE A 1 93 ? 2.561 -17.938 -3.947 1 98.75 93 PHE A C 1
ATOM 705 O O . PHE A 1 93 ? 1.639 -17.656 -4.719 1 98.75 93 PHE A O 1
ATOM 712 N N . TYR A 1 94 ? 3.752 -18.172 -4.262 1 98.81 94 TYR A N 1
ATOM 713 C CA . TYR A 1 94 ? 4.16 -18.047 -5.656 1 98.81 94 TYR A CA 1
ATOM 714 C C . TYR A 1 94 ? 3.34 -18.969 -6.547 1 98.81 94 TYR A C 1
ATOM 716 O O . TYR A 1 94 ? 2.797 -18.547 -7.566 1 98.81 94 TYR A O 1
ATOM 724 N N . GLU A 1 95 ? 3.195 -20.188 -6.152 1 98.81 95 GLU A N 1
ATOM 725 C CA . GLU A 1 95 ? 2.438 -21.172 -6.914 1 98.81 95 GLU A CA 1
ATOM 726 C C . GLU A 1 95 ? 0.966 -20.781 -7.016 1 98.81 95 GLU A C 1
ATOM 728 O O . GLU A 1 95 ? 0.375 -20.844 -8.094 1 98.81 95 GLU A O 1
ATOM 733 N N . ALA A 1 96 ? 0.391 -20.422 -5.918 1 98.81 96 ALA A N 1
ATOM 734 C CA . ALA A 1 96 ? -1.016 -20.031 -5.891 1 98.81 96 ALA A CA 1
ATOM 735 C C . ALA A 1 96 ? -1.256 -18.797 -6.766 1 98.81 96 ALA A C 1
ATOM 737 O O . ALA A 1 96 ? -2.244 -18.734 -7.5 1 98.81 96 ALA A O 1
ATOM 738 N N . ALA A 1 97 ? -0.396 -17.828 -6.617 1 98.69 97 ALA A N 1
ATOM 739 C CA . ALA A 1 97 ? -0.523 -16.594 -7.379 1 98.69 97 ALA A CA 1
ATOM 740 C C . ALA A 1 97 ? -0.537 -16.875 -8.883 1 98.69 97 ALA A C 1
ATOM 742 O O . ALA A 1 97 ? -1.397 -16.359 -9.602 1 98.69 97 ALA A O 1
ATOM 743 N N . LEU A 1 98 ? 0.406 -17.672 -9.328 1 98.56 98 LEU A N 1
ATOM 744 C CA . LEU A 1 98 ? 0.492 -17.984 -10.75 1 98.56 98 LEU A CA 1
ATOM 745 C C . LEU A 1 98 ? -0.75 -18.734 -11.219 1 98.56 98 LEU A C 1
ATOM 747 O O . LEU A 1 98 ? -1.221 -18.531 -12.336 1 98.56 98 LEU A O 1
ATOM 751 N N . ALA A 1 99 ? -1.251 -19.531 -10.422 1 98.31 99 ALA A N 1
ATOM 752 C CA . ALA A 1 99 ? -2.436 -20.312 -10.758 1 98.31 99 ALA A CA 1
ATOM 753 C C . ALA A 1 99 ? -3.666 -19.422 -10.891 1 98.31 99 ALA A C 1
ATOM 755 O O . ALA A 1 99 ? -4.66 -19.812 -11.508 1 98.31 99 ALA A O 1
ATOM 756 N N . PHE A 1 100 ? -3.619 -18.234 -10.297 1 97.56 100 PHE A N 1
ATOM 757 C CA . PHE A 1 100 ? -4.797 -17.375 -10.266 1 97.56 100 PHE A CA 1
ATOM 758 C C . PHE A 1 100 ? -4.543 -16.078 -11.016 1 97.56 100 PHE A C 1
ATOM 760 O O . PHE A 1 100 ? -5.008 -15.016 -10.602 1 97.56 100 PHE A O 1
ATOM 767 N N . GLY A 1 101 ? -3.703 -16.141 -12 1 94.62 101 GLY A N 1
ATOM 768 C CA . GLY A 1 101 ? -3.709 -15.086 -13 1 94.62 101 GLY A CA 1
ATOM 769 C C . GLY A 1 101 ? -2.543 -14.125 -12.867 1 94.62 101 GLY A C 1
ATOM 770 O O . GLY A 1 101 ? -2.424 -13.172 -13.633 1 94.62 101 GLY A O 1
ATOM 771 N N . ALA A 1 102 ? -1.7 -14.328 -11.883 1 97.38 102 ALA A N 1
ATOM 772 C CA . ALA A 1 102 ? -0.51 -13.484 -11.773 1 97.38 102 ALA A CA 1
ATOM 773 C C . ALA A 1 102 ? 0.523 -13.859 -12.836 1 97.38 102 ALA A C 1
ATOM 775 O O . ALA A 1 102 ? 0.453 -14.938 -13.43 1 97.38 102 ALA A O 1
ATOM 776 N N . SER A 1 103 ? 1.392 -12.945 -13.141 1 97.38 103 SER A N 1
ATOM 777 C CA . SER A 1 103 ? 2.566 -13.234 -13.953 1 97.38 103 SER A CA 1
ATOM 778 C C . SER A 1 103 ? 3.832 -13.273 -13.109 1 97.38 103 SER A C 1
ATOM 780 O O . SER A 1 103 ? 3.938 -12.57 -12.102 1 97.38 103 SER A O 1
ATOM 782 N N . ASP A 1 104 ? 4.789 -14.086 -13.516 1 98.5 104 ASP A N 1
ATOM 783 C CA . ASP A 1 104 ? 6.062 -14.242 -12.828 1 98.5 104 ASP A CA 1
ATOM 784 C C . ASP A 1 104 ? 6.859 -12.938 -12.844 1 98.5 104 ASP A C 1
ATOM 786 O O . ASP A 1 104 ? 6.969 -12.289 -13.883 1 98.5 104 ASP A O 1
ATOM 790 N N . ASN A 1 105 ? 7.309 -12.602 -11.711 1 98.12 105 ASN A N 1
ATOM 791 C CA . ASN A 1 105 ? 8.211 -11.461 -11.594 1 98.12 105 ASN A CA 1
ATOM 792 C C . ASN A 1 105 ? 9.438 -11.805 -10.75 1 98.12 105 ASN A C 1
ATOM 794 O O . ASN A 1 105 ? 10.125 -10.914 -10.25 1 98.12 105 ASN A O 1
ATOM 798 N N . GLY A 1 106 ? 9.688 -13.031 -10.43 1 98 106 GLY A N 1
ATOM 799 C CA . GLY A 1 106 ? 10.812 -13.547 -9.672 1 98 106 GLY A CA 1
ATOM 800 C C . GLY A 1 106 ? 10.453 -14.758 -8.828 1 98 106 GLY A C 1
ATOM 801 O O . GLY A 1 106 ? 9.789 -14.625 -7.797 1 98 106 GLY A O 1
ATOM 802 N N . ALA A 1 107 ? 10.938 -15.906 -9.242 1 98.19 107 ALA A N 1
ATOM 803 C CA . ALA A 1 107 ? 10.633 -17.156 -8.57 1 98.19 107 ALA A CA 1
ATOM 804 C C . ALA A 1 107 ? 11.227 -17.188 -7.16 1 98.19 107 ALA A C 1
ATOM 806 O O . ALA A 1 107 ? 12.117 -16.391 -6.84 1 98.19 107 ALA A O 1
ATOM 807 N N . PRO A 1 108 ? 10.703 -18.078 -6.309 1 98.06 108 PRO A N 1
ATOM 808 C CA . PRO A 1 108 ? 11.227 -18.156 -4.945 1 98.06 108 PRO A CA 1
ATOM 809 C C . PRO A 1 108 ? 12.727 -18.438 -4.902 1 98.06 108 PRO A C 1
ATOM 811 O O . PRO A 1 108 ? 13.227 -19.297 -5.633 1 98.06 108 PRO A O 1
ATOM 814 N N . GLY A 1 109 ? 13.383 -17.688 -4.059 1 96.25 109 GLY A N 1
ATOM 815 C CA . GLY A 1 109 ? 14.82 -17.859 -3.91 1 96.25 109 GLY A CA 1
ATOM 816 C C . GLY A 1 109 ? 15.469 -16.781 -3.066 1 96.25 109 GLY A C 1
ATOM 817 O O . GLY A 1 109 ? 14.812 -15.82 -2.67 1 96.25 109 GLY A O 1
ATOM 818 N N . PRO A 1 110 ? 16.766 -17.031 -2.666 1 93.5 110 PRO A N 1
ATOM 819 C CA . PRO A 1 110 ? 17.5 -15.992 -1.933 1 93.5 110 PRO A CA 1
ATOM 820 C C . PRO A 1 110 ? 17.656 -14.703 -2.74 1 93.5 110 PRO A C 1
ATOM 822 O O . PRO A 1 110 ? 17.797 -14.758 -3.965 1 93.5 110 PRO A O 1
ATOM 825 N N . ARG A 1 111 ? 17.531 -13.633 -2.041 1 88.69 111 ARG A N 1
ATOM 826 C CA . ARG A 1 111 ? 17.734 -12.344 -2.689 1 88.69 111 ARG A CA 1
ATOM 827 C C . ARG A 1 111 ? 19.047 -11.711 -2.232 1 88.69 111 ARG A C 1
ATOM 829 O O . ARG A 1 111 ? 19.438 -11.836 -1.068 1 88.69 111 ARG A O 1
ATOM 836 N N . GLN A 1 112 ? 19.906 -11.492 -3.098 1 66.62 112 GLN A N 1
ATOM 837 C CA . GLN A 1 112 ? 21.297 -11.117 -2.891 1 66.62 112 GLN A CA 1
ATOM 838 C C . GLN A 1 112 ? 21.406 -9.867 -2.02 1 66.62 112 GLN A C 1
ATOM 840 O O . GLN A 1 112 ? 22.359 -9.727 -1.244 1 66.62 112 GLN A O 1
ATOM 845 N N . ALA A 1 113 ? 20.594 -8.891 -2.256 1 57.25 113 ALA A N 1
ATOM 846 C CA . ALA A 1 113 ? 20.875 -7.605 -1.617 1 57.25 113 ALA A CA 1
ATOM 847 C C . ALA A 1 113 ? 20.859 -7.734 -0.097 1 57.25 113 ALA A C 1
ATOM 849 O O . ALA A 1 113 ? 21.578 -7.02 0.601 1 57.25 113 ALA A O 1
ATOM 850 N N . ILE A 1 114 ? 20.047 -8.609 0.333 1 56.41 114 ILE A N 1
ATOM 851 C CA . ILE A 1 114 ? 20 -8.859 1.769 1 56.41 114 ILE A CA 1
ATOM 852 C C . ILE A 1 114 ? 20.25 -10.344 2.043 1 56.41 114 ILE A C 1
ATOM 854 O O . ILE A 1 114 ? 19.453 -11.195 1.662 1 56.41 114 ILE A O 1
ATOM 858 N N . ASN A 1 115 ? 21.344 -10.711 2.457 1 58.75 115 ASN A N 1
ATOM 859 C CA . ASN A 1 115 ? 21.828 -12.078 2.629 1 58.75 115 ASN A CA 1
ATOM 860 C C . ASN A 1 115 ? 20.812 -12.945 3.361 1 58.75 115 ASN A C 1
ATOM 862 O O . ASN A 1 115 ? 20.828 -14.172 3.232 1 58.75 115 ASN A O 1
ATOM 866 N N . THR A 1 116 ? 19.891 -12.352 3.805 1 72.81 116 THR A N 1
ATOM 867 C CA . THR A 1 116 ? 19.031 -13.172 4.648 1 72.81 116 THR A CA 1
ATOM 868 C C . THR A 1 116 ? 17.594 -13.164 4.133 1 72.81 116 THR A C 1
ATOM 870 O O . THR A 1 116 ? 16.703 -13.758 4.746 1 72.81 116 THR A O 1
ATOM 873 N N . GLU A 1 117 ? 17.484 -12.664 2.975 1 89 117 GLU A N 1
ATOM 874 C CA . GLU A 1 117 ? 16.109 -12.57 2.502 1 89 117 GLU A CA 1
ATOM 875 C C . GLU A 1 117 ? 15.812 -13.648 1.468 1 89 117 GLU A C 1
ATOM 877 O O . GLU A 1 117 ? 16.609 -13.891 0.562 1 89 117 GLU A O 1
ATOM 882 N N . TYR A 1 118 ? 14.805 -14.43 1.704 1 95.69 118 TYR A N 1
ATOM 883 C CA . TYR A 1 118 ? 14.172 -15.367 0.779 1 95.69 118 TYR A CA 1
ATOM 884 C C . TYR A 1 118 ? 12.82 -14.844 0.313 1 95.69 118 TYR A C 1
ATOM 886 O O . TYR A 1 118 ? 11.953 -14.523 1.134 1 95.69 118 TYR A O 1
ATOM 894 N N . ALA A 1 119 ? 12.641 -14.695 -1.108 1 97.69 119 ALA A N 1
ATOM 895 C CA . ALA A 1 119 ? 11.414 -14.008 -1.522 1 97.69 119 ALA A CA 1
ATOM 896 C C . ALA A 1 119 ? 10.945 -14.492 -2.889 1 97.69 119 ALA A C 1
ATOM 898 O O . ALA A 1 119 ? 11.68 -15.195 -3.588 1 97.69 119 ALA A O 1
ATOM 899 N N . ALA A 1 120 ? 9.758 -14.227 -3.211 1 98.38 120 ALA A N 1
ATOM 900 C CA . ALA A 1 120 ? 9.164 -14.359 -4.539 1 98.38 120 ALA A CA 1
ATOM 901 C C . ALA A 1 120 ? 8.375 -13.109 -4.914 1 98.38 120 ALA A C 1
ATOM 903 O O . ALA A 1 120 ? 7.871 -12.398 -4.039 1 98.38 120 ALA A O 1
ATOM 904 N N . PHE A 1 121 ? 8.289 -12.891 -6.238 1 98.62 121 PHE A N 1
ATOM 905 C CA . PHE A 1 121 ? 7.621 -11.719 -6.785 1 98.62 121 PHE A CA 1
ATOM 906 C C . PHE A 1 121 ? 6.688 -12.117 -7.922 1 98.62 121 PHE A C 1
ATOM 908 O O . PHE A 1 121 ? 7.031 -12.961 -8.75 1 98.62 121 PHE A O 1
ATOM 915 N N . VAL A 1 122 ? 5.535 -11.5 -7.934 1 98.69 122 VAL A N 1
ATOM 916 C CA . VAL A 1 122 ? 4.605 -11.648 -9.047 1 98.69 122 VAL A CA 1
ATOM 917 C C . VAL A 1 122 ? 3.977 -10.289 -9.375 1 98.69 122 VAL A C 1
ATOM 919 O O . VAL A 1 122 ? 4.055 -9.359 -8.57 1 98.69 122 VAL A O 1
ATOM 922 N N . PHE A 1 123 ? 3.467 -10.133 -10.523 1 97.81 123 PHE A N 1
ATOM 923 C CA . PHE A 1 123 ? 2.529 -9.055 -10.82 1 97.81 123 PHE A CA 1
ATOM 924 C C . PHE A 1 123 ? 1.092 -9.516 -10.609 1 97.81 123 PHE A C 1
ATOM 926 O O . PHE A 1 123 ? 0.672 -10.531 -11.164 1 97.81 123 PHE A O 1
ATOM 933 N N . ASP A 1 124 ? 0.365 -8.812 -9.805 1 98.12 124 ASP A N 1
ATOM 934 C CA . ASP A 1 124 ? -1.036 -9.188 -9.641 1 98.12 124 ASP A CA 1
ATOM 935 C C . ASP A 1 124 ? -1.826 -8.922 -10.922 1 98.12 124 ASP A C 1
ATOM 937 O O . ASP A 1 124 ? -1.283 -8.398 -11.898 1 98.12 124 ASP A O 1
ATOM 941 N N . PRO A 1 125 ? -3.07 -9.281 -11.047 1 96.12 125 PRO A N 1
ATOM 942 C CA . PRO A 1 125 ? -3.842 -9.164 -12.281 1 96.12 125 PRO A CA 1
ATOM 943 C C . PRO A 1 125 ? -3.955 -7.723 -12.773 1 96.12 125 PRO A C 1
ATOM 945 O O . PRO A 1 125 ? -4.246 -7.488 -13.953 1 96.12 125 PRO A O 1
ATOM 948 N N . ASP A 1 126 ? -3.766 -6.75 -11.883 1 94.12 126 ASP A N 1
ATOM 949 C CA . ASP A 1 126 ? -3.838 -5.344 -12.266 1 94.12 126 ASP A CA 1
ATOM 950 C C . ASP A 1 126 ? -2.443 -4.773 -12.516 1 94.12 126 ASP A C 1
ATOM 952 O O . ASP A 1 126 ? -2.293 -3.57 -12.75 1 94.12 126 ASP A O 1
ATOM 956 N N . GLY A 1 127 ? -1.444 -5.617 -12.367 1 94.06 127 GLY A N 1
ATOM 957 C CA . GLY A 1 127 ? -0.108 -5.219 -12.773 1 94.06 127 GLY A CA 1
ATOM 958 C C . GLY A 1 127 ? 0.745 -4.711 -11.633 1 94.06 127 GLY A C 1
ATOM 959 O O . GLY A 1 127 ? 1.849 -4.207 -11.844 1 94.06 127 GLY A O 1
ATOM 960 N N . ARG A 1 128 ? 0.31 -4.797 -10.438 1 95.81 128 ARG A N 1
ATOM 961 C CA . ARG A 1 128 ? 1.084 -4.359 -9.281 1 95.81 128 ARG A CA 1
ATOM 962 C C . ARG A 1 128 ? 2.133 -5.398 -8.898 1 95.81 128 ARG A C 1
ATOM 964 O O . ARG A 1 128 ? 1.861 -6.602 -8.93 1 95.81 128 ARG A O 1
ATOM 971 N N . ASN A 1 129 ? 3.307 -4.898 -8.469 1 97.19 129 ASN A N 1
ATOM 972 C CA . ASN A 1 129 ? 4.398 -5.758 -8.031 1 97.19 129 ASN A CA 1
ATOM 973 C C . ASN A 1 129 ? 4.184 -6.258 -6.609 1 97.19 129 ASN A C 1
ATOM 975 O O . ASN A 1 129 ? 4.297 -5.492 -5.652 1 97.19 129 ASN A O 1
ATOM 979 N N . ILE A 1 130 ? 3.922 -7.57 -6.453 1 98.44 130 ILE A N 1
ATOM 980 C CA . ILE A 1 130 ? 3.619 -8.156 -5.152 1 98.44 130 ILE A CA 1
ATOM 981 C C . ILE A 1 130 ? 4.754 -9.078 -4.719 1 98.44 130 ILE A C 1
ATOM 983 O O . ILE A 1 130 ? 5.191 -9.938 -5.492 1 98.44 130 ILE A O 1
ATOM 987 N N . GLU A 1 131 ? 5.16 -8.875 -3.529 1 98.44 131 GLU A N 1
ATOM 988 C CA . GLU A 1 131 ? 6.25 -9.648 -2.943 1 98.44 131 GLU A CA 1
ATOM 989 C C . GLU A 1 131 ? 5.797 -10.375 -1.68 1 98.44 131 GLU A C 1
ATOM 991 O O . GLU A 1 131 ? 5.062 -9.805 -0.864 1 98.44 131 GLU A O 1
ATOM 996 N N . VAL A 1 132 ? 6.199 -11.594 -1.531 1 97.81 132 VAL A N 1
ATOM 997 C CA . VAL A 1 132 ? 6.207 -12.25 -0.229 1 97.81 132 VAL A CA 1
ATOM 998 C C . VAL A 1 132 ? 7.641 -12.609 0.162 1 97.81 132 VAL A C 1
ATOM 1000 O O . VAL A 1 132 ? 8.367 -13.219 -0.622 1 97.81 132 VAL A O 1
ATOM 1003 N N . ASN A 1 133 ? 8.031 -12.188 1.342 1 96.38 133 ASN A N 1
ATOM 1004 C CA . ASN A 1 133 ? 9.414 -12.375 1.765 1 96.38 133 ASN A CA 1
ATOM 1005 C C . ASN A 1 133 ? 9.492 -13.047 3.133 1 96.38 133 ASN A C 1
ATOM 1007 O O . ASN A 1 133 ? 8.57 -12.945 3.938 1 96.38 133 ASN A O 1
ATOM 1011 N N . TYR A 1 134 ? 10.516 -13.75 3.303 1 94.88 134 TYR A N 1
ATOM 1012 C CA . TYR A 1 134 ? 10.914 -14.383 4.555 1 94.88 134 TYR A CA 1
ATOM 1013 C C . TYR A 1 134 ? 12.312 -13.953 4.965 1 94.88 134 TYR A C 1
ATOM 1015 O O . TYR A 1 134 ? 13.266 -14.109 4.199 1 94.88 134 TYR A O 1
ATOM 1023 N N . VAL A 1 135 ? 12.391 -13.336 6.105 1 88.44 135 VAL A N 1
ATOM 1024 C CA . VAL A 1 135 ? 13.688 -12.922 6.625 1 88.44 135 VAL A CA 1
ATOM 1025 C C . VAL A 1 135 ? 14.094 -13.828 7.785 1 88.44 135 VAL A C 1
ATOM 1027 O O . VAL A 1 135 ? 13.375 -13.93 8.781 1 88.44 135 VAL A O 1
ATOM 1030 N N . THR A 1 136 ? 15.148 -14.492 7.504 1 78.12 136 THR A N 1
ATOM 1031 C CA . THR A 1 136 ? 15.656 -15.375 8.547 1 78.12 136 THR A CA 1
ATOM 1032 C C . THR A 1 136 ? 16.188 -14.578 9.727 1 78.12 136 THR A C 1
ATOM 1034 O O . THR A 1 136 ? 16.938 -13.617 9.547 1 78.12 136 THR A O 1
ATOM 1037 N N . PRO A 1 137 ? 15.688 -14.992 10.844 1 69.19 137 PRO A N 1
ATOM 1038 C CA . PRO A 1 137 ? 16.266 -14.312 12.008 1 69.19 137 PRO A CA 1
ATOM 1039 C C . PRO A 1 137 ? 17.766 -14.531 12.141 1 69.19 137 PRO A C 1
ATOM 1041 O O . PRO A 1 137 ? 18.281 -15.594 11.758 1 69.19 137 PRO A O 1
ATOM 1044 N N . LYS A 1 138 ? 18.438 -13.445 12.164 1 58.28 138 LYS A N 1
ATOM 1045 C CA . LYS A 1 138 ? 19.859 -13.625 12.438 1 58.28 138 LYS A CA 1
ATOM 1046 C C . LYS A 1 138 ? 20.078 -14.523 13.648 1 58.28 138 LYS A C 1
ATOM 1048 O O . LYS A 1 138 ? 19.406 -14.367 14.672 1 58.28 138 LYS A O 1
ATOM 1053 N N . ALA A 1 139 ? 20.828 -15.609 13.258 1 44.97 139 ALA A N 1
ATOM 1054 C CA . ALA A 1 139 ? 21.281 -16.453 14.359 1 44.97 139 ALA A CA 1
ATOM 1055 C C . ALA A 1 139 ? 21.969 -15.633 15.445 1 44.97 139 ALA A C 1
ATOM 1057 O O . ALA A 1 139 ? 22.594 -14.617 15.148 1 44.97 139 ALA A O 1
ATOM 1058 N N . MET B 1 1 ? 1.561 -7.949 11.711 1 59.75 1 MET B N 1
ATOM 1059 C CA . MET B 1 1 ? 0.748 -7.559 10.555 1 59.75 1 MET B CA 1
ATOM 1060 C C . MET B 1 1 ? 1.456 -7.898 9.25 1 59.75 1 MET B C 1
ATOM 1062 O O . MET B 1 1 ? 2.643 -7.609 9.086 1 59.75 1 MET B O 1
ATOM 1066 N N . PRO B 1 2 ? 0.625 -8.531 8.344 1 78.56 2 PRO B N 1
ATOM 1067 C CA . PRO B 1 2 ? 1.321 -9.281 7.289 1 78.56 2 PRO B CA 1
ATOM 1068 C C . PRO B 1 2 ? 1.893 -8.375 6.203 1 78.56 2 PRO B C 1
ATOM 1070 O O . PRO B 1 2 ? 2.691 -8.828 5.379 1 78.56 2 PRO B O 1
ATOM 1073 N N . ILE B 1 3 ? 1.507 -7.043 6.406 1 93.06 3 ILE B N 1
ATOM 1074 C CA . ILE B 1 3 ? 2.146 -6.215 5.391 1 93.06 3 ILE B CA 1
ATOM 1075 C C . ILE B 1 3 ? 3.557 -5.84 5.844 1 93.06 3 ILE B C 1
ATOM 1077 O O . ILE B 1 3 ? 3.742 -5.297 6.938 1 93.06 3 ILE B O 1
ATOM 1081 N N . ASP B 1 4 ? 4.477 -6.164 5.125 1 94 4 ASP B N 1
ATOM 1082 C CA . ASP B 1 4 ? 5.871 -5.906 5.461 1 94 4 ASP B CA 1
ATOM 1083 C C . ASP B 1 4 ? 6.285 -4.496 5.051 1 94 4 ASP B C 1
ATOM 1085 O O . ASP B 1 4 ? 6.77 -3.719 5.879 1 94 4 ASP B O 1
ATOM 1089 N N . HIS B 1 5 ? 6.133 -4.172 3.76 1 96.25 5 HIS B N 1
ATOM 1090 C CA . HIS B 1 5 ? 6.434 -2.82 3.303 1 96.25 5 HIS B CA 1
ATOM 1091 C C . HIS B 1 5 ? 5.707 -2.504 2 1 96.25 5 HIS B C 1
ATOM 1093 O O . HIS B 1 5 ? 5.18 -3.404 1.346 1 96.25 5 HIS B O 1
ATOM 1099 N N . ILE B 1 6 ? 5.637 -1.246 1.747 1 97.31 6 ILE B N 1
ATOM 1100 C CA . ILE B 1 6 ? 5.121 -0.726 0.485 1 97.31 6 ILE B CA 1
ATOM 1101 C C . ILE B 1 6 ? 6.156 0.193 -0.156 1 97.31 6 ILE B C 1
ATOM 1103 O O . ILE B 1 6 ? 6.938 0.842 0.544 1 97.31 6 ILE B O 1
ATOM 1107 N N . ALA B 1 7 ? 6.188 0.211 -1.435 1 97.56 7 ALA B N 1
ATOM 1108 C CA . ALA B 1 7 ? 7.059 1.134 -2.162 1 97.56 7 ALA B CA 1
ATOM 1109 C C . ALA B 1 7 ? 6.27 1.919 -3.207 1 97.56 7 ALA B C 1
ATOM 1111 O O . ALA B 1 7 ? 5.547 1.334 -4.016 1 97.56 7 ALA B O 1
ATOM 1112 N N . LEU B 1 8 ? 6.414 3.141 -3.154 1 97.19 8 LEU B N 1
ATOM 1113 C CA . LEU B 1 8 ? 5.754 4.07 -4.062 1 97.19 8 LEU B CA 1
ATOM 1114 C C . LEU B 1 8 ? 6.742 4.629 -5.082 1 97.19 8 LEU B C 1
ATOM 1116 O O . LEU B 1 8 ? 7.852 5.027 -4.723 1 97.19 8 LEU B O 1
ATOM 1120 N N . THR B 1 9 ? 6.332 4.648 -6.281 1 94.25 9 THR B N 1
ATOM 1121 C CA . THR B 1 9 ? 7.109 5.289 -7.336 1 94.25 9 THR B CA 1
ATOM 1122 C C . THR B 1 9 ? 6.609 6.707 -7.59 1 94.25 9 THR B C 1
ATOM 1124 O O . THR B 1 9 ? 5.402 6.965 -7.543 1 94.25 9 THR B O 1
ATOM 1127 N N . THR B 1 10 ? 7.543 7.59 -7.863 1 93.44 10 THR B N 1
ATOM 1128 C CA . THR B 1 10 ? 7.164 8.992 -8.047 1 93.44 10 THR B CA 1
ATOM 1129 C C . THR B 1 10 ? 8.039 9.656 -9.094 1 93.44 10 THR B C 1
ATOM 1131 O O . THR B 1 10 ? 9.188 9.25 -9.305 1 93.44 10 THR B O 1
ATOM 1134 N N . LYS B 1 11 ? 7.488 10.656 -9.695 1 89.12 11 LYS B N 1
ATOM 1135 C CA . LYS B 1 11 ? 8.219 11.453 -10.672 1 89.12 11 LYS B CA 1
ATOM 1136 C C . LYS B 1 11 ? 9.039 12.547 -9.984 1 89.12 11 LYS B C 1
ATOM 1138 O O . LYS B 1 11 ? 9.914 13.156 -10.609 1 89.12 11 LYS B O 1
ATOM 1143 N N . ASP B 1 12 ? 8.766 12.844 -8.727 1 92.06 12 ASP B N 1
ATOM 1144 C CA . ASP B 1 12 ? 9.438 13.883 -7.949 1 92.06 12 ASP B CA 1
ATOM 1145 C C . ASP B 1 12 ? 9.727 13.391 -6.531 1 92.06 12 ASP B C 1
ATOM 1147 O O . ASP B 1 12 ? 9.023 13.766 -5.586 1 92.06 12 ASP B O 1
ATOM 1151 N N . ILE B 1 13 ? 10.828 12.75 -6.395 1 95.62 13 ILE B N 1
ATOM 1152 C CA . ILE B 1 13 ? 11.109 12.039 -5.148 1 95.62 13 ILE B CA 1
ATOM 1153 C C . ILE B 1 13 ? 11.477 13.047 -4.062 1 95.62 13 ILE B C 1
ATOM 1155 O O . ILE B 1 13 ? 11.219 12.812 -2.879 1 95.62 13 ILE B O 1
ATOM 1159 N N . VAL B 1 14 ? 12.078 14.148 -4.402 1 96.38 14 VAL B N 1
ATOM 1160 C CA . VAL B 1 14 ? 12.445 15.164 -3.416 1 96.38 14 VAL B CA 1
ATOM 1161 C C . VAL B 1 14 ? 11.188 15.711 -2.744 1 96.38 14 VAL B C 1
ATOM 1163 O O . VAL B 1 14 ? 11.102 15.758 -1.516 1 96.38 14 VAL B O 1
ATOM 1166 N N . LYS B 1 15 ? 10.203 16.031 -3.562 1 96.44 15 LYS B N 1
ATOM 1167 C CA . LYS B 1 15 ? 8.945 16.562 -3.057 1 96.44 15 LYS B CA 1
ATOM 1168 C C . LYS B 1 15 ? 8.188 15.523 -2.24 1 96.44 15 LYS B C 1
ATOM 1170 O O . LYS B 1 15 ? 7.688 15.82 -1.15 1 96.44 15 LYS B O 1
ATOM 1175 N N . LEU B 1 16 ? 8.086 14.336 -2.758 1 97.31 16 LEU B N 1
ATOM 1176 C CA . LEU B 1 16 ? 7.312 13.305 -2.072 1 97.31 16 LEU B CA 1
ATOM 1177 C C . LEU B 1 16 ? 7.98 12.906 -0.762 1 97.31 16 LEU B C 1
ATOM 1179 O O . LEU B 1 16 ? 7.305 12.688 0.245 1 97.31 16 LEU B O 1
ATOM 1183 N N . ALA B 1 17 ? 9.297 12.781 -0.777 1 97.81 17 ALA B N 1
ATOM 1184 C CA . ALA B 1 17 ? 10.023 12.422 0.439 1 97.81 17 ALA B CA 1
ATOM 1185 C C . ALA B 1 17 ? 9.836 13.484 1.52 1 97.81 17 ALA B C 1
ATOM 1187 O O . ALA B 1 17 ? 9.609 13.156 2.688 1 97.81 17 ALA B O 1
ATOM 1188 N N . ALA B 1 18 ? 9.945 14.742 1.128 1 97.94 18 ALA B N 1
ATOM 1189 C CA . ALA B 1 18 ? 9.75 15.828 2.084 1 97.94 18 ALA B CA 1
ATOM 1190 C C . ALA B 1 18 ? 8.359 15.758 2.717 1 97.94 18 ALA B C 1
ATOM 1192 O O . ALA B 1 18 ? 8.211 15.945 3.926 1 97.94 18 ALA B O 1
ATOM 1193 N N . PHE B 1 19 ? 7.41 15.477 1.931 1 98.69 19 PHE B N 1
ATOM 1194 C CA . PHE B 1 19 ? 6.043 15.336 2.418 1 98.69 19 PHE B CA 1
ATOM 1195 C C . PHE B 1 19 ? 5.949 14.219 3.449 1 98.69 19 PHE B C 1
ATOM 1197 O O . PHE B 1 19 ? 5.469 14.43 4.562 1 98.69 19 PHE B O 1
ATOM 1204 N N . TYR B 1 20 ? 6.348 13.016 3.09 1 98.44 20 TYR B N 1
ATOM 1205 C CA . TYR B 1 20 ? 6.148 11.875 3.971 1 98.44 20 TYR B CA 1
ATOM 1206 C C . TYR B 1 20 ? 7 12 5.23 1 98.44 20 TYR B C 1
ATOM 1208 O O . TYR B 1 20 ? 6.582 11.586 6.312 1 98.44 20 TYR B O 1
ATOM 1216 N N . GLU B 1 21 ? 8.211 12.539 5.102 1 97.62 21 GLU B N 1
ATOM 1217 C CA . GLU B 1 21 ? 9.023 12.758 6.289 1 97.62 21 GLU B CA 1
ATOM 1218 C C . GLU B 1 21 ? 8.312 13.672 7.289 1 97.62 21 GLU B C 1
ATOM 1220 O O . GLU B 1 21 ? 8.281 13.375 8.484 1 97.62 21 GLU B O 1
ATOM 1225 N N . ALA B 1 22 ? 7.781 14.734 6.805 1 98.25 22 ALA B N 1
ATOM 1226 C CA . ALA B 1 22 ? 7.086 15.68 7.672 1 98.25 22 ALA B CA 1
ATOM 1227 C C . ALA B 1 22 ? 5.781 15.086 8.195 1 98.25 22 ALA B C 1
ATOM 1229 O O . ALA B 1 22 ? 5.512 15.133 9.398 1 98.25 22 ALA B O 1
ATOM 1230 N N . ALA B 1 23 ? 4.984 14.547 7.316 1 98.56 23 ALA B N 1
ATOM 1231 C CA . ALA B 1 23 ? 3.631 14.094 7.625 1 98.56 23 ALA B CA 1
ATOM 1232 C C . ALA B 1 23 ? 3.654 12.945 8.633 1 98.56 23 ALA B C 1
ATOM 1234 O O . ALA B 1 23 ? 2.752 12.828 9.461 1 98.56 23 ALA B O 1
ATOM 1235 N N . LEU B 1 24 ? 4.695 12.094 8.547 1 97.88 24 LEU B N 1
ATOM 1236 C CA . LEU B 1 24 ? 4.676 10.891 9.375 1 97.88 24 LEU B CA 1
ATOM 1237 C C . LEU B 1 24 ? 5.602 11.039 10.578 1 97.88 24 LEU B C 1
ATOM 1239 O O . LEU B 1 24 ? 5.656 10.164 11.445 1 97.88 24 LEU B O 1
ATOM 1243 N N . LYS B 1 25 ? 6.289 12.141 10.656 1 97.44 25 LYS B N 1
ATOM 1244 C CA . LYS B 1 25 ? 7.141 12.414 11.812 1 97.44 25 LYS B CA 1
ATOM 1245 C C . LYS B 1 25 ? 6.355 12.297 13.117 1 97.44 25 LYS B C 1
ATOM 1247 O O . LYS B 1 25 ? 6.84 11.719 14.094 1 97.44 25 LYS B O 1
ATOM 1252 N N . PRO B 1 26 ? 5.133 12.812 13.188 1 97.25 26 PRO B N 1
ATOM 1253 C CA . PRO B 1 26 ? 4.359 12.695 14.43 1 97.25 26 PRO B CA 1
ATOM 1254 C C . PRO B 1 26 ? 4.141 11.25 14.852 1 97.25 26 PRO B C 1
ATOM 1256 O O . PRO B 1 26 ? 3.818 10.984 16.016 1 97.25 26 PRO B O 1
ATOM 1259 N N . LEU B 1 27 ? 4.277 10.328 13.93 1 95.75 27 LEU B N 1
ATOM 1260 C CA . LEU B 1 27 ? 4.09 8.906 14.227 1 95.75 27 LEU B CA 1
ATOM 1261 C C . LEU B 1 27 ? 5.422 8.242 14.555 1 95.75 27 LEU B C 1
ATOM 1263 O O . LEU B 1 27 ? 5.48 7.027 14.75 1 95.75 27 LEU B O 1
ATOM 1267 N N . GLY B 1 28 ? 6.484 8.977 14.5 1 95.12 28 GLY B N 1
ATOM 1268 C CA . GLY B 1 28 ? 7.801 8.461 14.844 1 95.12 28 GLY B CA 1
ATOM 1269 C C . GLY B 1 28 ? 8.602 8.016 13.633 1 95.12 28 GLY B C 1
ATOM 1270 O O . GLY B 1 28 ? 9.648 7.391 13.773 1 95.12 28 GLY B O 1
ATOM 1271 N N . TYR B 1 29 ? 8.125 8.328 12.422 1 96.75 29 TYR B N 1
ATOM 1272 C CA . TYR B 1 29 ? 8.844 7.973 11.203 1 96.75 29 TYR B CA 1
ATOM 1273 C C . TYR B 1 29 ? 10.031 8.898 10.977 1 96.75 29 TYR B C 1
ATOM 1275 O O . TYR B 1 29 ? 10.008 10.062 11.383 1 96.75 29 TYR B O 1
ATOM 1283 N N . ALA B 1 30 ? 10.969 8.352 10.383 1 95.56 30 ALA B N 1
ATOM 1284 C CA . ALA B 1 30 ? 12.109 9.078 9.852 1 95.56 30 ALA B CA 1
ATOM 1285 C C . ALA B 1 30 ? 12.672 8.391 8.609 1 95.56 30 ALA B C 1
ATOM 1287 O O . ALA B 1 30 ? 12.359 7.227 8.344 1 95.56 30 ALA B O 1
ATOM 1288 N N . GLU B 1 31 ? 13.367 9.141 7.812 1 95.62 31 GLU B N 1
ATOM 1289 C CA . GLU B 1 31 ? 14.133 8.469 6.762 1 95.62 31 GLU B CA 1
ATOM 1290 C C . GLU B 1 31 ? 15.227 7.582 7.352 1 95.62 31 GLU B C 1
ATOM 1292 O O . GLU B 1 31 ? 16.078 8.055 8.102 1 95.62 31 GLU B O 1
ATOM 1297 N N . ARG B 1 32 ? 15.203 6.371 7.02 1 95 32 ARG B N 1
ATOM 1298 C CA . ARG B 1 32 ? 16.109 5.379 7.594 1 95 32 ARG B CA 1
ATOM 1299 C C . ARG B 1 32 ? 17.188 4.984 6.594 1 95 32 ARG B C 1
ATOM 1301 O O . ARG B 1 32 ? 18.297 4.602 6.984 1 95 32 ARG B O 1
ATOM 1308 N N . PHE B 1 33 ? 16.859 5.059 5.371 1 94.44 33 PHE B N 1
ATOM 1309 C CA . PHE B 1 33 ? 17.766 4.633 4.309 1 94.44 33 PHE B CA 1
ATOM 1310 C C . PHE B 1 33 ? 17.688 5.578 3.117 1 94.44 33 PHE B C 1
ATOM 1312 O O . PHE B 1 33 ? 16.625 6.16 2.848 1 94.44 33 PHE B O 1
ATOM 1319 N N . SER B 1 34 ? 18.75 5.785 2.453 1 95.5 34 SER B N 1
ATOM 1320 C CA . SER B 1 34 ? 18.844 6.488 1.18 1 95.5 34 SER B CA 1
ATOM 1321 C C . SER B 1 34 ? 19.859 5.82 0.261 1 95.5 34 SER B C 1
ATOM 1323 O O . SER B 1 34 ? 21.047 5.73 0.6 1 95.5 34 SER B O 1
ATOM 1325 N N . PHE B 1 35 ? 19.328 5.332 -0.78 1 94.88 35 PHE B N 1
ATOM 1326 C CA . PHE B 1 35 ? 20.203 4.629 -1.722 1 94.88 35 PHE B CA 1
ATOM 1327 C C . PHE B 1 35 ? 20.172 5.309 -3.086 1 94.88 35 PHE B C 1
ATOM 1329 O O . PHE B 1 35 ? 19.312 6.145 -3.355 1 94.88 35 PHE B O 1
ATOM 1336 N N . VAL B 1 36 ? 21.219 4.938 -3.943 1 94.5 36 VAL B N 1
ATOM 1337 C CA . VAL B 1 36 ? 21.297 5.371 -5.332 1 94.5 36 VAL B CA 1
ATOM 1338 C C . VAL B 1 36 ? 21.172 6.891 -5.406 1 94.5 36 VAL B C 1
ATOM 1340 O O . VAL B 1 36 ? 20.312 7.414 -6.109 1 94.5 36 VAL B O 1
ATOM 1343 N N . ASP B 1 37 ? 21.922 7.574 -4.559 1 94.5 37 ASP B N 1
ATOM 1344 C CA . ASP B 1 37 ? 21.984 9.031 -4.523 1 94.5 37 ASP B CA 1
ATOM 1345 C C . ASP B 1 37 ? 20.625 9.641 -4.238 1 94.5 37 ASP B C 1
ATOM 1347 O O . ASP B 1 37 ? 20.219 10.609 -4.891 1 94.5 37 ASP B O 1
ATOM 1351 N N . GLY B 1 38 ? 19.844 8.938 -3.465 1 95.81 38 GLY B N 1
ATOM 1352 C CA . GLY B 1 38 ? 18.562 9.484 -3.006 1 95.81 38 GLY B CA 1
ATOM 1353 C C . GLY B 1 38 ? 17.391 9.062 -3.869 1 95.81 38 GLY B C 1
ATOM 1354 O O . GLY B 1 38 ? 16.25 9.453 -3.605 1 95.81 38 GLY B O 1
ATOM 1355 N N . ALA B 1 39 ? 17.641 8.289 -4.883 1 96.06 39 ALA B N 1
ATOM 1356 C CA . ALA B 1 39 ? 16.562 7.875 -5.789 1 96.06 39 ALA B CA 1
ATOM 1357 C C . ALA B 1 39 ? 15.727 6.754 -5.18 1 96.06 39 ALA B C 1
ATOM 1359 O O . ALA B 1 39 ? 14.68 6.395 -5.715 1 96.06 39 ALA B O 1
ATOM 1360 N N . VAL B 1 40 ? 16.203 6.199 -4.145 1 97.31 40 VAL B N 1
ATOM 1361 C CA . VAL B 1 40 ? 15.484 5.219 -3.338 1 97.31 40 VAL B CA 1
ATOM 1362 C C . VAL B 1 40 ? 15.594 5.586 -1.859 1 97.31 40 VAL B C 1
ATOM 1364 O O . VAL B 1 40 ? 16.703 5.703 -1.321 1 97.31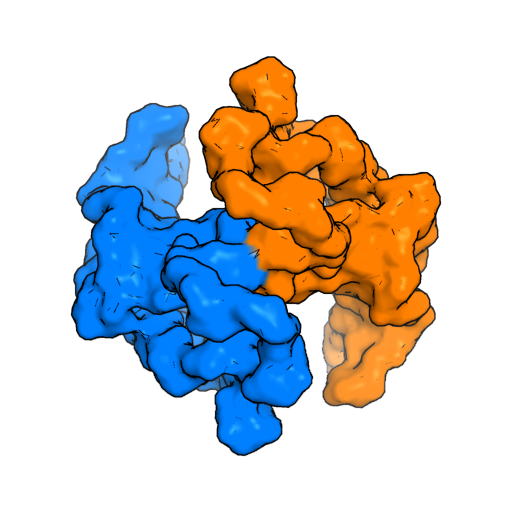 40 VAL B O 1
ATOM 1367 N N . ARG B 1 41 ? 14.492 5.75 -1.21 1 97.81 41 ARG B N 1
ATOM 1368 C CA . ARG B 1 41 ? 14.461 6.195 0.179 1 97.81 41 ARG B CA 1
ATOM 1369 C C . ARG B 1 41 ? 13.539 5.312 1.016 1 97.81 41 ARG B C 1
ATOM 1371 O O . ARG B 1 41 ? 12.461 4.922 0.561 1 97.81 41 ARG B O 1
ATOM 1378 N N . GLY B 1 42 ? 14.016 4.953 2.16 1 97.25 42 GLY B N 1
ATOM 1379 C CA . GLY B 1 42 ? 13.234 4.148 3.088 1 97.25 42 GLY B CA 1
ATOM 1380 C C . GLY B 1 42 ? 12.867 4.891 4.359 1 97.25 42 GLY B C 1
ATOM 1381 O O . GLY B 1 42 ? 13.742 5.422 5.047 1 97.25 42 GLY B O 1
ATOM 1382 N N . LEU B 1 43 ? 11.602 4.961 4.656 1 97.44 43 LEU B N 1
ATOM 1383 C CA . LEU B 1 43 ? 11.102 5.586 5.871 1 97.44 43 LEU B CA 1
ATOM 1384 C C . LEU B 1 43 ? 10.523 4.543 6.82 1 97.44 43 LEU B C 1
ATOM 1386 O O . LEU B 1 43 ? 9.977 3.533 6.379 1 97.44 43 LEU B O 1
ATOM 1390 N N . GLY B 1 44 ? 10.617 4.703 8.047 1 95.44 44 GLY B N 1
ATOM 1391 C CA . GLY B 1 44 ? 10.07 3.848 9.086 1 95.44 44 GLY B CA 1
ATOM 1392 C C . GLY B 1 44 ? 10.266 4.406 10.484 1 95.44 44 GLY B C 1
ATOM 1393 O O . GLY B 1 44 ? 10.875 5.465 10.656 1 95.44 44 GLY B O 1
ATOM 1394 N N . PRO B 1 45 ? 9.625 3.688 11.414 1 90.75 45 PRO B N 1
ATOM 1395 C CA . PRO B 1 45 ? 9.852 4.105 12.797 1 90.75 45 PRO B CA 1
ATOM 1396 C C . PRO B 1 45 ? 11.328 4.043 13.195 1 90.75 45 PRO B C 1
ATOM 1398 O O . PRO B 1 45 ? 12.094 3.275 12.617 1 90.75 45 PRO B O 1
ATOM 1401 N N . GLU B 1 46 ? 11.789 4.883 14.07 1 82.25 46 GLU B N 1
ATOM 1402 C CA . GLU B 1 46 ? 13.18 5.027 14.5 1 82.25 46 GLU B CA 1
ATOM 1403 C C . GLU B 1 46 ? 13.789 3.678 14.867 1 82.25 46 GLU B C 1
ATOM 1405 O O . GLU B 1 46 ? 14.945 3.402 14.539 1 82.25 46 GLU B O 1
ATOM 1410 N N . ASN B 1 47 ? 13.188 2.857 15.57 1 80.06 47 ASN B N 1
ATOM 1411 C CA . ASN B 1 47 ? 13.766 1.589 16 1 80.06 47 ASN B CA 1
ATOM 1412 C C . ASN B 1 47 ? 13.109 0.405 15.297 1 80.06 47 ASN B C 1
ATOM 1414 O O . ASN B 1 47 ? 13.094 -0.708 15.828 1 80.06 47 ASN B O 1
ATOM 1418 N N . GLY B 1 48 ? 12.711 0.631 14.109 1 82.25 48 GLY B N 1
ATOM 1419 C CA . GLY B 1 48 ? 12.047 -0.438 13.383 1 82.25 48 GLY B CA 1
ATOM 1420 C C . GLY B 1 48 ? 12.453 -0.502 11.922 1 82.25 48 GLY B C 1
ATOM 1421 O O . GLY B 1 48 ? 13.289 0.28 11.469 1 82.25 48 GLY B O 1
ATOM 1422 N N . PRO B 1 49 ? 12.016 -1.495 11.25 1 87.12 49 PRO B N 1
ATOM 1423 C CA . PRO B 1 49 ? 12.297 -1.601 9.82 1 87.12 49 PRO B CA 1
ATOM 1424 C C . PRO B 1 49 ? 11.672 -0.468 9.008 1 87.12 49 PRO B C 1
ATOM 1426 O O . PRO B 1 49 ? 10.734 0.18 9.469 1 87.12 49 PRO B O 1
ATOM 1429 N N . ALA B 1 50 ? 12.289 -0.164 7.855 1 93.69 50 ALA B N 1
ATOM 1430 C CA . ALA B 1 50 ? 11.617 0.709 6.898 1 93.69 50 ALA B CA 1
ATOM 1431 C C . ALA B 1 50 ? 10.445 -0.005 6.238 1 93.69 50 ALA B C 1
ATOM 1433 O O . ALA B 1 50 ? 10.617 -1.062 5.629 1 93.69 50 ALA B O 1
ATOM 1434 N N . ASP B 1 51 ? 9.281 0.591 6.418 1 95.19 51 ASP B N 1
ATOM 1435 C CA . ASP B 1 51 ? 8.125 -0.088 5.84 1 95.19 51 ASP B CA 1
ATOM 1436 C C . ASP B 1 51 ? 7.48 0.764 4.75 1 95.19 51 ASP B C 1
ATOM 1438 O O . ASP B 1 51 ? 6.547 0.317 4.078 1 95.19 51 ASP B O 1
ATOM 1442 N N . LEU B 1 52 ? 7.93 1.993 4.551 1 97.38 52 LEU B N 1
ATOM 1443 C CA . LEU B 1 52 ? 7.539 2.842 3.43 1 97.38 52 LEU B CA 1
ATOM 1444 C C . LEU B 1 52 ? 8.75 3.213 2.58 1 97.38 52 LEU B C 1
ATOM 1446 O O . LEU B 1 52 ? 9.648 3.914 3.047 1 97.38 52 LEU B O 1
ATOM 1450 N N . TRP B 1 53 ? 8.703 2.818 1.378 1 97.88 53 TRP B N 1
ATOM 1451 C CA . TRP B 1 53 ? 9.797 3.119 0.46 1 97.88 53 TRP B CA 1
ATOM 1452 C C . TRP B 1 53 ? 9.328 4.027 -0.671 1 97.88 53 TRP B C 1
ATOM 1454 O O . TRP B 1 53 ? 8.188 3.908 -1.136 1 97.88 53 TRP B O 1
ATOM 1464 N N . LEU B 1 54 ? 10.18 4.879 -1.088 1 98.12 54 LEU B N 1
ATOM 1465 C CA . LEU B 1 54 ? 9.969 5.762 -2.229 1 98.12 54 LEU B CA 1
ATOM 1466 C C . LEU B 1 54 ? 11.031 5.531 -3.299 1 98.12 54 LEU B C 1
ATOM 1468 O O . LEU B 1 54 ? 12.211 5.355 -2.982 1 98.12 54 LEU B O 1
ATOM 1472 N N . SER B 1 55 ? 10.602 5.5 -4.469 1 96.62 55 SER B N 1
ATOM 1473 C CA . SER B 1 55 ? 11.531 5.328 -5.578 1 96.62 55 SER B CA 1
ATOM 1474 C C . SER B 1 55 ? 11.234 6.309 -6.707 1 96.62 55 SER B C 1
ATOM 1476 O O . SER B 1 55 ? 10.07 6.559 -7.027 1 96.62 55 SER B O 1
ATOM 1478 N N . SER B 1 56 ? 12.273 6.781 -7.273 1 94.12 56 SER B N 1
ATOM 1479 C CA . SER B 1 56 ? 12.141 7.699 -8.398 1 94.12 56 SER B CA 1
ATOM 1480 C C . SER B 1 56 ? 11.828 6.953 -9.688 1 94.12 56 SER B C 1
ATOM 1482 O O . SER B 1 56 ? 12.391 5.891 -9.953 1 94.12 56 SER B O 1
ATOM 1484 N N . LEU B 1 57 ? 10.93 7.492 -10.414 1 87.62 57 LEU B N 1
ATOM 1485 C CA . LEU B 1 57 ? 10.711 7.055 -11.789 1 87.62 57 LEU B CA 1
ATOM 1486 C C . LEU B 1 57 ? 11.602 7.832 -12.758 1 87.62 57 LEU B C 1
ATOM 1488 O O . LEU B 1 57 ? 11.406 9.031 -12.961 1 87.62 57 LEU B O 1
ATOM 1492 N N . PRO B 1 58 ? 12.516 7.102 -13.242 1 83.81 58 PRO B N 1
ATOM 1493 C CA . PRO B 1 58 ? 13.344 7.844 -14.188 1 83.81 58 PRO B CA 1
ATOM 1494 C C . PRO B 1 58 ? 12.547 8.398 -15.367 1 83.81 58 PRO B C 1
ATOM 1496 O O . PRO B 1 58 ? 11.617 7.746 -15.844 1 83.81 58 PRO B O 1
ATOM 1499 N N . PRO B 1 59 ? 12.922 9.586 -15.766 1 79.19 59 PRO B N 1
ATOM 1500 C CA . PRO B 1 59 ? 12.188 10.203 -16.875 1 79.19 59 PRO B CA 1
ATOM 1501 C C . PRO B 1 59 ? 12.094 9.297 -18.094 1 79.19 59 PRO B C 1
ATOM 1503 O O . PRO B 1 59 ? 11.07 9.281 -18.781 1 79.19 59 PRO B O 1
ATOM 1506 N N . SER B 1 60 ? 13.148 8.539 -18.328 1 81.69 60 SER B N 1
ATOM 1507 C CA . SER B 1 60 ? 13.203 7.68 -19.5 1 81.69 60 SER B CA 1
ATOM 1508 C C . SER B 1 60 ? 12.18 6.551 -19.406 1 81.69 60 SER B C 1
ATOM 1510 O O . SER B 1 60 ? 11.836 5.93 -20.422 1 81.69 60 SER B O 1
ATOM 1512 N N . LYS B 1 61 ? 11.641 6.309 -18.219 1 79.19 61 LYS B N 1
ATOM 1513 C CA . LYS B 1 61 ? 10.711 5.199 -18.016 1 79.19 61 LYS B CA 1
ATOM 1514 C C . LYS B 1 61 ? 9.273 5.703 -17.906 1 79.19 61 LYS B C 1
ATOM 1516 O O . LYS B 1 61 ? 8.344 4.91 -17.75 1 79.19 61 LYS B O 1
ATOM 1521 N N . ILE B 1 62 ? 9.156 7.004 -18.016 1 74.56 62 ILE B N 1
ATOM 1522 C CA . ILE B 1 62 ? 7.816 7.574 -18.016 1 74.56 62 ILE B CA 1
ATOM 1523 C C . ILE B 1 62 ? 7.156 7.355 -19.375 1 74.56 62 ILE B C 1
ATOM 1525 O O . ILE B 1 62 ? 7.664 7.824 -20.391 1 74.56 62 ILE B O 1
ATOM 1529 N N . PRO B 1 63 ? 6.125 6.508 -19.312 1 70.62 63 PRO B N 1
ATOM 1530 C CA . PRO B 1 63 ? 5.469 6.293 -20.609 1 70.62 63 PRO B CA 1
ATOM 1531 C C . PRO B 1 63 ? 5.004 7.598 -21.25 1 70.62 63 PRO B C 1
ATOM 1533 O O . PRO B 1 63 ? 4.652 8.547 -20.547 1 70.62 63 PRO B O 1
ATOM 1536 N N . PRO B 1 64 ? 5.102 7.602 -22.594 1 71.31 64 PRO B N 1
ATOM 1537 C CA . PRO B 1 64 ? 4.605 8.805 -23.281 1 71.31 64 PRO B CA 1
ATOM 1538 C C . PRO B 1 64 ? 3.172 9.148 -22.891 1 71.31 64 PRO B C 1
ATOM 1540 O O . PRO B 1 64 ? 2.332 8.258 -22.734 1 71.31 64 PRO B O 1
ATOM 1543 N N . GLY B 1 65 ? 2.924 10.414 -22.672 1 71.38 65 GLY B N 1
ATOM 1544 C CA . GLY B 1 65 ? 1.587 10.891 -22.344 1 71.38 65 GLY B CA 1
ATOM 1545 C C . GLY B 1 65 ? 1.329 10.961 -20.844 1 71.38 65 GLY B C 1
ATOM 1546 O O . GLY B 1 65 ? 0.407 11.648 -20.406 1 71.38 65 GLY B O 1
ATOM 1547 N N . PHE B 1 66 ? 2.23 10.242 -20.109 1 71.06 66 PHE B N 1
ATOM 1548 C CA . PHE B 1 66 ? 2.021 10.219 -18.672 1 71.06 66 PHE B CA 1
ATOM 1549 C C . PHE B 1 66 ? 2.379 11.562 -18.047 1 71.06 66 PHE B C 1
ATOM 1551 O O . PHE B 1 66 ? 1.826 11.938 -17 1 71.06 66 PHE B O 1
ATOM 1558 N N . GLU B 1 67 ? 3.27 12.188 -18.672 1 70.5 67 GLU B N 1
ATOM 1559 C CA . GLU B 1 67 ? 3.688 13.492 -18.172 1 70.5 67 GLU B CA 1
ATOM 1560 C C . GLU B 1 67 ? 2.539 14.492 -18.203 1 70.5 67 GLU B C 1
ATOM 1562 O O . GLU B 1 67 ? 2.533 15.469 -17.453 1 70.5 67 GLU B O 1
ATOM 1567 N N . ASP B 1 68 ? 1.568 14.219 -19.031 1 74.94 68 ASP B N 1
ATOM 1568 C CA . ASP B 1 68 ? 0.475 15.164 -19.234 1 74.94 68 ASP B CA 1
ATOM 1569 C C . ASP B 1 68 ? -0.725 14.812 -18.359 1 74.94 68 ASP B C 1
ATOM 1571 O O . ASP B 1 68 ? -1.707 15.555 -18.312 1 74.94 68 ASP B O 1
ATOM 1575 N N . LEU B 1 69 ? -0.565 13.781 -17.688 1 75.88 69 LEU B N 1
ATOM 1576 C CA . LEU B 1 69 ? -1.694 13.359 -16.859 1 75.88 69 LEU B CA 1
ATOM 1577 C C . LEU B 1 69 ? -1.829 14.234 -15.625 1 75.88 69 LEU B C 1
ATOM 1579 O O . LEU B 1 69 ? -0.83 14.734 -15.102 1 75.88 69 LEU B O 1
ATOM 1583 N N . PRO B 1 70 ? -3.08 14.43 -15.258 1 77.94 70 PRO B N 1
ATOM 1584 C CA . PRO B 1 70 ? -3.27 15.148 -14 1 77.94 70 PRO B CA 1
ATOM 1585 C C . PRO B 1 70 ? -2.654 14.422 -12.805 1 77.94 70 PRO B C 1
ATOM 1587 O O . PRO B 1 70 ? -2.398 13.219 -12.883 1 77.94 70 PRO B O 1
ATOM 1590 N N . VAL B 1 71 ? -2.408 15.25 -11.797 1 76.19 71 VAL B N 1
ATOM 1591 C CA . VAL B 1 71 ? -1.887 14.68 -10.555 1 76.19 71 VAL B CA 1
ATOM 1592 C C . VAL B 1 71 ? -2.771 13.523 -10.109 1 76.19 71 VAL B C 1
ATOM 1594 O O . VAL B 1 71 ? -4 13.625 -10.133 1 76.19 71 VAL B O 1
ATOM 1597 N N . GLY B 1 72 ? -2.117 12.453 -9.781 1 78.31 72 GLY B N 1
ATOM 1598 C CA . GLY B 1 72 ? -2.84 11.297 -9.273 1 78.31 72 GLY B CA 1
ATOM 1599 C C . GLY B 1 72 ? -3.166 10.273 -10.344 1 78.31 72 GLY B C 1
ATOM 1600 O O . GLY B 1 72 ? -3.35 9.094 -10.039 1 78.31 72 GLY B O 1
ATOM 1601 N N . ALA B 1 73 ? -3.242 10.797 -11.562 1 76.56 73 A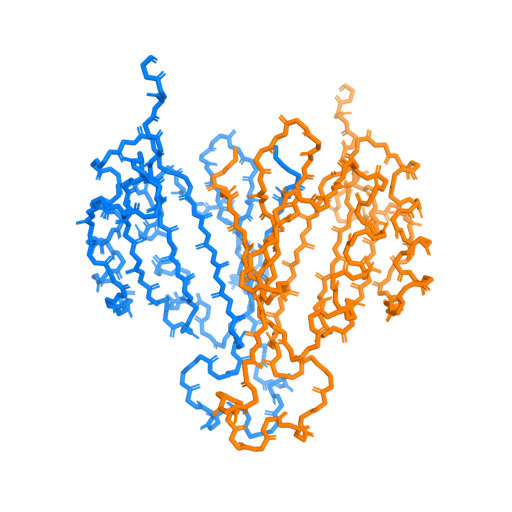LA B N 1
ATOM 1602 C CA . ALA B 1 73 ? -3.646 9.875 -12.625 1 76.56 73 ALA B CA 1
ATOM 1603 C C . ALA B 1 73 ? -2.557 8.844 -12.906 1 76.56 73 ALA B C 1
ATOM 1605 O O . ALA B 1 73 ? -2.85 7.672 -13.141 1 76.56 73 ALA B O 1
ATOM 1606 N N . TRP B 1 74 ? -1.347 9.312 -12.836 1 77.69 74 TRP B N 1
ATOM 1607 C CA . TRP B 1 74 ? -0.255 8.406 -13.18 1 77.69 74 TRP B CA 1
ATOM 1608 C C . TRP B 1 74 ? 0.058 7.457 -12.031 1 77.69 74 TRP B C 1
ATOM 1610 O O . TRP B 1 74 ? 0.552 6.352 -12.242 1 77.69 74 TRP B O 1
ATOM 1620 N N . SER B 1 75 ? -0.228 7.906 -10.789 1 83.44 75 SER B N 1
ATOM 1621 C CA . SER B 1 75 ? 0.092 7.09 -9.625 1 83.44 75 SER B CA 1
ATOM 1622 C C . SER B 1 75 ? -0.998 6.055 -9.359 1 83.44 75 SER B C 1
ATOM 1624 O O . SER B 1 75 ? -0.762 5.062 -8.672 1 83.44 75 SER B O 1
ATOM 1626 N N . GLY B 1 76 ? -2.182 6.289 -10.008 1 83.94 76 GLY B N 1
ATOM 1627 C CA . GLY B 1 76 ? -3.285 5.359 -9.82 1 83.94 76 GLY B CA 1
ATOM 1628 C C . GLY B 1 76 ? -3.967 5.516 -8.469 1 83.94 76 GLY B C 1
ATOM 1629 O O . GLY B 1 76 ? -3.42 6.137 -7.559 1 83.94 76 GLY B O 1
ATOM 1630 N N . PRO B 1 77 ? -5.184 4.992 -8.375 1 89.06 77 PRO B N 1
ATOM 1631 C CA . PRO B 1 77 ? -5.91 5.062 -7.105 1 89.06 77 PRO B CA 1
ATOM 1632 C C . PRO B 1 77 ? -5.312 4.152 -6.035 1 89.06 77 PRO B C 1
ATOM 1634 O O . PRO B 1 77 ? -5.137 2.955 -6.266 1 89.06 77 PRO B O 1
ATOM 1637 N N . LEU B 1 78 ? -5.02 4.727 -4.914 1 94.56 78 LEU B N 1
ATOM 1638 C CA . LEU B 1 78 ? -4.414 4.016 -3.795 1 94.56 78 LEU B CA 1
ATOM 1639 C C . LEU B 1 78 ? -4.773 4.684 -2.471 1 94.56 78 LEU B C 1
ATOM 1641 O O . LEU B 1 78 ? -4.742 5.91 -2.361 1 94.56 78 LEU B O 1
ATOM 1645 N N . HIS B 1 79 ? -5.211 3.865 -1.538 1 97 79 HIS B N 1
ATOM 1646 C CA . HIS B 1 79 ? -5.434 4.316 -0.168 1 97 79 HIS B CA 1
ATOM 1647 C C . HIS B 1 79 ? -4.457 3.645 0.795 1 97 79 HIS B C 1
ATOM 1649 O O . HIS B 1 79 ? -4.316 2.42 0.792 1 97 79 HIS B O 1
ATOM 1655 N N . ILE B 1 80 ? -3.715 4.402 1.565 1 97.88 80 ILE B N 1
ATOM 1656 C CA . ILE B 1 80 ? -2.805 3.9 2.59 1 97.88 80 ILE B CA 1
ATOM 1657 C C . ILE B 1 80 ? -3.162 4.512 3.943 1 97.88 80 ILE B C 1
ATOM 1659 O O . ILE B 1 80 ? -3.346 5.727 4.051 1 97.88 80 ILE B O 1
ATOM 1663 N N . ALA B 1 81 ? -3.232 3.658 4.918 1 97.12 81 ALA B N 1
ATOM 1664 C CA . ALA B 1 81 ? -3.516 4.129 6.27 1 97.12 81 ALA B CA 1
ATOM 1665 C C . ALA B 1 81 ? -2.383 3.77 7.227 1 97.12 81 ALA B C 1
ATOM 1667 O O . ALA B 1 81 ? -1.852 2.658 7.18 1 97.12 81 ALA B O 1
ATOM 1668 N N . PHE B 1 82 ? -2.037 4.688 8.023 1 96.81 82 PHE B N 1
ATOM 1669 C CA . PHE B 1 82 ? -1.078 4.496 9.109 1 96.81 82 PHE B CA 1
ATOM 1670 C C . PHE B 1 82 ? -1.764 4.613 10.469 1 96.81 82 PHE B C 1
ATOM 1672 O O . PHE B 1 82 ? -2.695 5.402 10.633 1 96.81 82 PHE B O 1
ATOM 1679 N N . LYS B 1 83 ? -1.234 3.904 11.367 1 94.81 83 LYS B N 1
ATOM 1680 C CA . LYS B 1 83 ? -1.846 3.854 12.695 1 94.81 83 LYS B CA 1
ATOM 1681 C C . LYS B 1 83 ? -1.211 4.875 13.633 1 94.81 83 LYS B C 1
ATOM 1683 O O . LYS B 1 83 ? 0.014 4.934 13.758 1 94.81 83 LYS B O 1
ATOM 1688 N N . ALA B 1 84 ? -2.039 5.629 14.273 1 95.69 84 ALA B N 1
ATOM 1689 C CA . ALA B 1 84 ? -1.619 6.52 15.352 1 95.69 84 ALA B CA 1
ATOM 1690 C C . ALA B 1 84 ? -1.897 5.898 16.719 1 95.69 84 ALA B C 1
ATOM 1692 O O . ALA B 1 84 ? -2.734 5 16.844 1 95.69 84 ALA B O 1
ATOM 1693 N N . GLU B 1 85 ? -1.236 6.418 17.688 1 94.19 85 GLU B N 1
ATOM 1694 C CA . GLU B 1 85 ? -1.434 5.945 19.062 1 94.19 85 GLU B CA 1
ATOM 1695 C C . GLU B 1 85 ? -2.307 6.91 19.859 1 94.19 85 GLU B C 1
ATOM 1697 O O . GLU B 1 85 ? -2.77 6.578 20.953 1 94.19 85 GLU B O 1
ATOM 1702 N N . THR B 1 86 ? -2.467 8.125 19.375 1 95.5 86 THR B N 1
ATOM 1703 C CA . THR B 1 86 ? -3.279 9.133 20.047 1 95.5 86 THR B CA 1
ATOM 1704 C C . THR B 1 86 ? -4 10.008 19.031 1 95.5 86 THR B C 1
ATOM 1706 O O . THR B 1 86 ? -3.598 10.078 17.859 1 95.5 86 THR B O 1
ATOM 1709 N N . LYS B 1 87 ? -5.012 10.711 19.5 1 96.5 87 LYS B N 1
ATOM 1710 C CA . LYS B 1 87 ? -5.703 11.688 18.672 1 96.5 87 LYS B CA 1
ATOM 1711 C C . LYS B 1 87 ? -4.781 12.852 18.297 1 96.5 87 LYS B C 1
ATOM 1713 O O . LYS B 1 87 ? -4.891 13.414 17.219 1 96.5 87 LYS B O 1
ATOM 1718 N N . GLU B 1 88 ? -3.908 13.195 19.203 1 98.12 88 GLU B N 1
ATOM 1719 C CA . GLU B 1 88 ? -2.961 14.281 18.969 1 98.12 88 GLU B CA 1
ATOM 1720 C C . GLU B 1 88 ? -2.055 13.977 17.781 1 98.12 88 GLU B C 1
ATOM 1722 O O . GLU B 1 88 ? -1.717 14.875 17 1 98.12 88 GLU B O 1
ATOM 1727 N N . GLN B 1 89 ? -1.688 12.75 17.594 1 98 89 GLN B N 1
ATOM 1728 C CA . GLN B 1 89 ? -0.865 12.352 16.453 1 98 89 GLN B CA 1
ATOM 1729 C C . GLN B 1 89 ? -1.621 12.516 15.141 1 98 89 GLN B C 1
ATOM 1731 O O . GLN B 1 89 ? -1.028 12.867 14.125 1 98 89 GLN B O 1
ATOM 1736 N N . VAL B 1 90 ? -2.93 12.25 15.211 1 98.19 90 VAL B N 1
ATOM 1737 C CA . VAL B 1 90 ? -3.756 12.422 14.023 1 98.19 90 VAL B CA 1
ATOM 1738 C C . VAL B 1 90 ? -3.775 13.891 13.609 1 98.19 90 VAL B C 1
ATOM 1740 O O . VAL B 1 90 ? -3.605 14.219 12.43 1 98.19 90 VAL B O 1
ATOM 1743 N N . HIS B 1 91 ? -3.932 14.766 14.594 1 98.81 91 HIS B N 1
ATOM 1744 C CA . HIS B 1 91 ? -3.938 16.203 14.32 1 98.81 91 HIS B CA 1
ATOM 1745 C C . HIS B 1 91 ? -2.588 16.672 13.789 1 98.81 91 HIS B C 1
ATOM 1747 O O . HIS B 1 91 ? -2.527 17.422 12.82 1 98.81 91 HIS B O 1
ATOM 1753 N N . ALA B 1 92 ? -1.54 16.203 14.414 1 98.81 92 ALA B N 1
ATOM 1754 C CA . ALA B 1 92 ? -0.193 16.609 14.023 1 98.81 92 ALA B CA 1
ATOM 1755 C C . ALA B 1 92 ? 0.121 16.156 12.594 1 98.81 92 ALA B C 1
ATOM 1757 O O . ALA B 1 92 ? 0.735 16.906 11.828 1 98.81 92 ALA B O 1
ATOM 1758 N N . PHE B 1 93 ? -0.265 14.992 12.25 1 98.69 93 PHE B N 1
ATOM 1759 C CA . PHE B 1 93 ? -0.138 14.5 10.891 1 98.69 93 PHE B CA 1
ATOM 1760 C C . PHE B 1 93 ? -0.833 15.43 9.906 1 98.69 93 PHE B C 1
ATOM 1762 O O . PHE B 1 93 ? -0.236 15.852 8.906 1 98.69 93 PHE B O 1
ATOM 1769 N N . TYR B 1 94 ? -2.023 15.672 10.203 1 98.81 94 TYR B N 1
ATOM 1770 C CA . TYR B 1 94 ? -2.852 16.453 9.297 1 98.81 94 TYR B CA 1
ATOM 1771 C C . TYR B 1 94 ? -2.24 17.828 9.055 1 98.81 94 TYR B C 1
ATOM 1773 O O . TYR B 1 94 ? -2.096 18.266 7.91 1 98.81 94 TYR B O 1
ATOM 1781 N N . GLU B 1 95 ? -1.837 18.484 10.094 1 98.81 95 GLU B N 1
ATOM 1782 C CA . GLU B 1 95 ? -1.237 19.812 10 1 98.81 95 GLU B CA 1
ATOM 1783 C C . GLU B 1 95 ? 0.074 19.781 9.219 1 98.81 95 GLU B C 1
ATOM 1785 O O . GLU B 1 95 ? 0.305 20.609 8.344 1 98.81 95 GLU B O 1
ATOM 1790 N N . ALA B 1 96 ? 0.911 18.844 9.547 1 98.81 96 ALA B N 1
ATOM 1791 C CA . ALA B 1 96 ? 2.197 18.703 8.867 1 98.81 96 ALA B CA 1
ATOM 1792 C C . ALA B 1 96 ? 2.008 18.406 7.379 1 98.81 96 ALA B C 1
ATOM 1794 O O . ALA B 1 96 ? 2.705 18.984 6.535 1 98.81 96 ALA B O 1
ATOM 1795 N N . ALA B 1 97 ? 1.12 17.5 7.109 1 98.69 97 ALA B N 1
ATOM 1796 C CA . ALA B 1 97 ? 0.857 17.109 5.727 1 98.69 97 ALA B CA 1
ATOM 1797 C C . ALA B 1 97 ? 0.442 18.312 4.887 1 98.69 97 ALA B C 1
ATOM 1799 O O . ALA B 1 97 ? 0.967 18.516 3.791 1 98.69 97 ALA B O 1
ATOM 1800 N N . LEU B 1 98 ? -0.483 19.094 5.402 1 98.56 98 LEU B N 1
ATOM 1801 C CA . LEU B 1 98 ? -0.967 20.25 4.668 1 98.56 98 LEU B CA 1
ATOM 1802 C C . LEU B 1 98 ? 0.151 21.266 4.465 1 98.56 98 LEU B C 1
ATOM 1804 O O . LEU B 1 98 ? 0.219 21.922 3.424 1 98.56 98 LEU B O 1
ATOM 1808 N N . ALA B 1 99 ? 0.961 21.391 5.379 1 98.31 99 ALA B N 1
ATOM 1809 C CA . ALA B 1 99 ? 2.07 22.344 5.305 1 98.31 99 ALA B CA 1
ATOM 1810 C C . ALA B 1 99 ? 3.084 21.922 4.25 1 98.31 99 ALA B C 1
ATOM 1812 O O . ALA B 1 99 ? 3.875 22.734 3.775 1 98.31 99 ALA B O 1
ATOM 1813 N N . PHE B 1 100 ? 3.078 20.641 3.879 1 97.56 100 PHE B N 1
ATOM 1814 C CA . PHE B 1 100 ? 4.098 20.125 2.967 1 97.56 100 PHE B CA 1
ATOM 1815 C C . PHE B 1 100 ? 3.465 19.641 1.67 1 97.56 100 PHE B C 1
ATOM 1817 O O . PHE B 1 100 ? 3.898 18.641 1.105 1 97.56 100 PHE B O 1
ATOM 1824 N N . GLY B 1 101 ? 2.383 20.234 1.292 1 94.62 101 GLY B N 1
ATOM 1825 C CA . GLY B 1 101 ? 1.952 20.125 -0.092 1 94.62 101 GLY B CA 1
ATOM 1826 C C . GLY B 1 101 ? 0.775 19.188 -0.277 1 94.62 101 GLY B C 1
ATOM 1827 O O . GLY B 1 101 ? 0.307 18.984 -1.398 1 94.62 101 GLY B O 1
ATOM 1828 N N . ALA B 1 102 ? 0.302 18.578 0.781 1 97.44 102 ALA B N 1
ATOM 1829 C CA . ALA B 1 102 ? -0.892 17.75 0.666 1 97.44 102 ALA B CA 1
ATOM 1830 C C . ALA B 1 102 ? -2.146 18.609 0.513 1 97.44 102 ALA B C 1
ATOM 1832 O O . ALA B 1 102 ? -2.125 19.812 0.795 1 97.44 102 ALA B O 1
ATOM 1833 N N . SER B 1 103 ? -3.176 18.031 -0.02 1 97.38 103 SER B N 1
ATOM 1834 C CA . SER B 1 103 ? -4.5 18.641 -0.02 1 97.38 103 SER B CA 1
ATOM 1835 C C . SER B 1 103 ? -5.43 17.953 0.97 1 97.38 103 SER B C 1
ATOM 1837 O O . SER B 1 103 ? -5.301 16.75 1.214 1 97.38 103 SER B O 1
ATOM 1839 N N . ASP B 1 104 ? -6.359 18.703 1.514 1 98.5 104 ASP B N 1
ATOM 1840 C CA . ASP B 1 104 ? -7.332 18.188 2.479 1 98.5 104 ASP B CA 1
ATOM 1841 C C . ASP B 1 104 ? -8.242 17.141 1.843 1 98.5 104 ASP B C 1
ATOM 1843 O O . ASP B 1 104 ? -8.742 17.344 0.732 1 98.5 104 ASP B O 1
ATOM 1847 N N . ASN B 1 105 ? -8.367 16.094 2.537 1 98.12 105 ASN B N 1
ATOM 1848 C CA . ASN B 1 105 ? -9.32 15.07 2.141 1 98.12 105 ASN B CA 1
ATOM 1849 C C . ASN B 1 105 ? -10.164 14.602 3.32 1 98.12 105 ASN B C 1
ATOM 1851 O O . ASN B 1 105 ? -10.758 13.523 3.279 1 98.12 105 ASN B O 1
ATOM 1855 N N . GLY B 1 106 ? -10.156 15.258 4.434 1 98 106 GLY B N 1
ATOM 1856 C CA . GLY B 1 106 ? -10.914 15 5.645 1 98 106 GLY B CA 1
ATOM 1857 C C . GLY B 1 106 ? -10.164 15.367 6.91 1 98 106 GLY B C 1
ATOM 1858 O O . GLY B 1 106 ? -9.234 14.672 7.312 1 98 106 GLY B O 1
ATOM 1859 N N . ALA B 1 107 ? -10.609 16.438 7.535 1 98.19 107 ALA B N 1
ATOM 1860 C CA . ALA B 1 107 ? -9.953 16.953 8.734 1 98.19 107 ALA B CA 1
ATOM 1861 C C . ALA B 1 107 ? -10.078 15.953 9.891 1 98.19 107 ALA B C 1
ATOM 1863 O O . ALA B 1 107 ? -10.922 15.055 9.859 1 98.19 107 ALA B O 1
ATOM 1864 N N . PRO B 1 108 ? -9.219 16.109 10.906 1 98.06 108 PRO B N 1
ATOM 1865 C CA . PRO B 1 108 ? -9.281 15.203 12.047 1 98.06 108 PRO B CA 1
ATOM 1866 C C . PRO B 1 108 ? -10.648 15.188 12.719 1 98.06 108 PRO B C 1
ATOM 1868 O O . PRO B 1 108 ? -11.234 16.25 12.961 1 98.06 108 PRO B O 1
ATOM 1871 N N . GLY B 1 109 ? -11.094 13.992 12.984 1 96.25 109 GLY B N 1
ATOM 1872 C CA . GLY B 1 109 ? -12.383 13.852 13.648 1 96.25 109 GLY B CA 1
ATOM 1873 C C . GLY B 1 109 ? -12.867 12.414 13.703 1 96.25 109 GLY B C 1
ATOM 1874 O O . GLY B 1 109 ? -12.234 11.516 13.133 1 96.25 109 GLY B O 1
ATOM 1875 N N . PRO B 1 110 ? -13.945 12.148 14.539 1 93.44 110 PRO B N 1
ATOM 1876 C CA . PRO B 1 110 ? -14.523 10.805 14.57 1 93.44 110 PRO B CA 1
ATOM 1877 C C . PRO B 1 110 ? -15.078 10.375 13.211 1 93.44 110 PRO B C 1
ATOM 1879 O O . PRO B 1 110 ? -15.602 11.203 12.461 1 93.44 110 PRO B O 1
ATOM 1882 N N . ARG B 1 111 ? -14.859 9.148 12.945 1 88.75 111 ARG B N 1
ATOM 1883 C CA . ARG B 1 111 ? -15.414 8.602 11.711 1 88.75 111 ARG B CA 1
ATOM 1884 C C . ARG B 1 111 ? -16.594 7.668 12 1 88.75 111 ARG B C 1
ATOM 1886 O O . ARG B 1 111 ? -16.578 6.945 13 1 88.75 111 ARG B O 1
ATOM 1893 N N . GLN B 1 112 ? -17.703 7.984 11.555 1 66.56 112 GLN B N 1
ATOM 1894 C CA . GLN B 1 112 ? -19 7.398 11.867 1 66.56 112 GLN B CA 1
ATOM 1895 C C . GLN B 1 112 ? -18.984 5.883 11.672 1 66.56 112 GLN B C 1
ATOM 1897 O O . GLN B 1 112 ? -19.641 5.148 12.406 1 66.56 112 GLN B O 1
ATOM 1902 N N . ALA B 1 113 ? -18.406 5.414 10.617 1 57.19 113 ALA B N 1
ATOM 1903 C CA . ALA B 1 113 ? -18.625 4.008 10.297 1 57.19 113 ALA B CA 1
ATOM 1904 C C . ALA B 1 113 ? -18.125 3.1 11.414 1 57.19 113 ALA B C 1
ATOM 1906 O O . ALA B 1 113 ? -18.672 2.02 11.633 1 57.19 113 ALA B O 1
ATOM 1907 N N . ILE B 1 114 ? -17.141 3.549 12.023 1 56.53 114 ILE B N 1
ATOM 1908 C CA . ILE B 1 114 ? -16.609 2.789 13.156 1 56.53 114 ILE B CA 1
ATOM 1909 C C . ILE B 1 114 ? -16.594 3.666 14.406 1 56.53 114 ILE B C 1
ATOM 1911 O O . ILE B 1 114 ? -15.852 4.652 14.461 1 56.53 114 ILE B O 1
ATOM 1915 N N . ASN B 1 115 ? -17.453 3.525 15.273 1 58.91 115 ASN B N 1
ATOM 1916 C CA . ASN B 1 115 ? -17.688 4.355 16.453 1 58.91 115 ASN B CA 1
ATOM 1917 C C . ASN B 1 115 ? -16.406 4.637 17.219 1 58.91 115 ASN B C 1
ATOM 1919 O O . ASN B 1 115 ? -16.312 5.613 17.953 1 58.91 115 ASN B O 1
ATOM 1923 N N . THR B 1 116 ? -15.445 4.027 16.797 1 73.12 116 THR B N 1
ATOM 1924 C CA . THR B 1 116 ? -14.273 4.18 17.656 1 73.12 116 THR B CA 1
ATOM 1925 C C . THR B 1 116 ? -13.078 4.688 16.859 1 73.12 116 THR B C 1
ATOM 1927 O O . THR B 1 116 ? -11.977 4.809 17.391 1 73.12 116 THR B O 1
ATOM 1930 N N . GLU B 1 117 ? -13.406 5.102 15.703 1 88.94 117 GLU B N 1
ATOM 1931 C CA . GLU B 1 117 ? -12.258 5.516 14.898 1 88.94 117 GLU B CA 1
ATOM 1932 C C . GLU B 1 117 ? -12.164 7.039 14.82 1 88.94 117 GLU B C 1
ATOM 1934 O O . GLU B 1 117 ? -13.164 7.719 14.609 1 88.94 117 GLU B O 1
ATOM 1939 N N . TYR B 1 118 ? -11.047 7.582 15.172 1 95.69 118 TYR B N 1
ATOM 1940 C CA . TYR B 1 118 ? -10.625 8.969 14.977 1 95.69 118 TYR B CA 1
ATOM 1941 C C . TYR B 1 118 ? -9.555 9.062 13.898 1 95.69 118 TYR B C 1
ATOM 1943 O O . TYR B 1 118 ? -8.523 8.391 13.977 1 95.69 118 TYR B O 1
ATOM 1951 N N . ALA B 1 119 ? -9.852 9.914 12.773 1 97.69 119 ALA B N 1
ATOM 1952 C CA . ALA B 1 119 ? -8.906 9.836 11.656 1 97.69 119 ALA B CA 1
ATOM 1953 C C . ALA B 1 119 ? -8.828 11.164 10.914 1 97.69 119 ALA B C 1
ATOM 1955 O O . ALA B 1 119 ? -9.648 12.055 11.133 1 97.69 119 ALA B O 1
ATOM 1956 N N . ALA B 1 120 ? -7.84 11.336 10.148 1 98.38 120 ALA B N 1
ATOM 1957 C CA . ALA B 1 120 ? -7.676 12.391 9.148 1 98.38 120 ALA B CA 1
ATOM 1958 C C . ALA B 1 120 ? -7.199 11.812 7.82 1 98.38 120 ALA B C 1
ATOM 1960 O O . ALA B 1 120 ? -6.543 10.773 7.785 1 98.38 120 ALA B O 1
ATOM 1961 N N . PHE B 1 121 ? -7.559 12.539 6.754 1 98.62 121 PHE B N 1
ATOM 1962 C CA . PHE B 1 121 ? -7.238 12.125 5.395 1 98.62 121 PHE B CA 1
ATOM 1963 C C . PHE B 1 121 ? -6.664 13.289 4.598 1 98.62 121 PHE B C 1
ATOM 1965 O O . PHE B 1 121 ? -7.145 14.414 4.699 1 98.62 121 PHE B O 1
ATOM 1972 N N . VAL B 1 122 ? -5.652 12.984 3.83 1 98.69 122 VAL B N 1
ATOM 1973 C CA . VAL B 1 122 ? -5.105 13.945 2.881 1 98.69 122 VAL B CA 1
ATOM 1974 C C . VAL B 1 122 ? -4.777 13.242 1.564 1 98.69 122 VAL B C 1
ATOM 1976 O O . VAL B 1 122 ? -4.723 12.016 1.508 1 98.69 122 VAL B O 1
ATOM 1979 N N . PHE B 1 123 ? -4.668 13.953 0.51 1 97.81 123 PHE B N 1
ATOM 1980 C CA . PHE B 1 123 ? -4.008 13.477 -0.698 1 97.81 123 PHE B CA 1
ATOM 1981 C C . PHE B 1 123 ? -2.531 13.852 -0.692 1 97.81 123 PHE B C 1
ATOM 1983 O O . PHE B 1 123 ? -2.184 15.023 -0.52 1 97.81 123 PHE B O 1
ATOM 1990 N N . ASP B 1 124 ? -1.679 12.875 -0.834 1 98.12 124 ASP B N 1
ATOM 1991 C CA . ASP B 1 124 ? -0.261 13.219 -0.904 1 98.12 124 ASP B CA 1
ATOM 1992 C C . ASP B 1 124 ? 0.058 13.977 -2.193 1 98.12 124 ASP B C 1
ATOM 1994 O O . ASP B 1 124 ? -0.818 14.172 -3.037 1 98.12 124 ASP B O 1
ATOM 1998 N N . PRO B 1 125 ? 1.236 14.477 -2.42 1 96.12 125 PRO B N 1
ATOM 1999 C CA . PRO B 1 125 ? 1.568 15.312 -3.576 1 96.12 125 PRO B CA 1
ATOM 2000 C C . PRO B 1 125 ? 1.349 14.594 -4.906 1 96.12 125 PRO B C 1
ATOM 2002 O O . PRO B 1 125 ? 1.235 15.242 -5.949 1 96.12 125 PRO B O 1
ATOM 2005 N N . ASP B 1 126 ? 1.33 13.266 -4.887 1 94.12 126 ASP B N 1
ATOM 2006 C CA . ASP B 1 126 ? 1.105 12.5 -6.105 1 94.12 126 ASP B CA 1
ATOM 2007 C C . ASP B 1 126 ? -0.357 12.07 -6.227 1 94.12 126 ASP B C 1
ATOM 2009 O O . ASP B 1 126 ? -0.72 11.328 -7.141 1 94.12 126 ASP B O 1
ATOM 2013 N N . GLY B 1 127 ? -1.15 12.469 -5.25 1 94.06 127 GLY B N 1
ATOM 2014 C CA . GLY B 1 127 ? -2.588 12.289 -5.383 1 94.06 127 GLY B CA 1
ATOM 2015 C C . GLY B 1 127 ? -3.102 11.047 -4.68 1 94.06 127 GLY B C 1
ATOM 2016 O O . GLY B 1 127 ? -4.273 10.688 -4.816 1 94.06 127 GLY B O 1
ATOM 2017 N N . ARG B 1 128 ? -2.316 10.367 -3.953 1 95.81 128 ARG B N 1
ATOM 2018 C CA 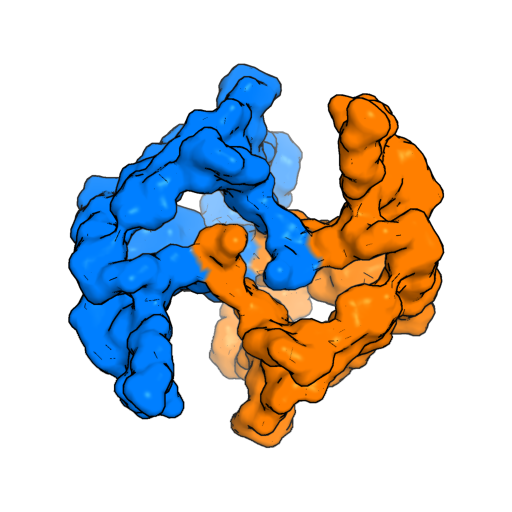. ARG B 1 128 ? -2.744 9.18 -3.223 1 95.81 128 ARG B CA 1
ATOM 2019 C C . ARG B 1 128 ? -3.492 9.555 -1.949 1 95.81 128 ARG B C 1
ATOM 2021 O O . ARG B 1 128 ? -3.107 10.5 -1.254 1 95.81 128 ARG B O 1
ATOM 2028 N N . ASN B 1 129 ? -4.512 8.75 -1.624 1 97.19 129 ASN B N 1
ATOM 2029 C CA . ASN B 1 129 ? -5.309 8.953 -0.417 1 97.19 129 ASN B CA 1
ATOM 2030 C C . ASN B 1 129 ? -4.598 8.398 0.819 1 97.19 129 ASN B C 1
ATOM 2032 O O . ASN B 1 129 ? -4.5 7.188 0.996 1 97.19 129 ASN B O 1
ATOM 2036 N N . ILE B 1 130 ? -4.152 9.289 1.713 1 98.44 130 ILE B N 1
ATOM 2037 C CA . ILE B 1 130 ? -3.391 8.898 2.893 1 98.44 130 ILE B CA 1
ATOM 2038 C C . ILE B 1 130 ? -4.219 9.148 4.148 1 98.44 130 ILE B C 1
ATOM 2040 O O . ILE B 1 130 ? -4.77 10.234 4.328 1 98.44 130 ILE B O 1
ATOM 2044 N N . GLU B 1 131 ? -4.242 8.156 4.957 1 98.44 131 GLU B N 1
ATOM 2045 C CA . GLU B 1 131 ? -4.992 8.203 6.207 1 98.44 131 GLU B CA 1
ATOM 2046 C C . GLU B 1 131 ? -4.082 7.957 7.406 1 98.44 131 GLU B C 1
ATOM 2048 O O . GLU B 1 131 ? -3.203 7.094 7.359 1 98.44 131 GLU B O 1
ATOM 2053 N N . VAL B 1 132 ? -4.277 8.711 8.43 1 97.75 132 VAL B N 1
ATOM 2054 C CA . VAL B 1 132 ? -3.801 8.328 9.758 1 97.75 132 VAL B CA 1
ATOM 2055 C C . VAL B 1 132 ? -4.988 8.148 10.703 1 97.75 132 VAL B C 1
ATOM 2057 O O . VAL B 1 132 ? -5.844 9.031 10.805 1 97.75 132 VAL B O 1
ATOM 2060 N N . ASN B 1 133 ? -5.039 7.012 11.344 1 96.25 133 ASN B N 1
ATOM 2061 C CA . ASN B 1 133 ? -6.188 6.695 12.18 1 96.25 133 ASN B CA 1
ATOM 2062 C C . ASN B 1 133 ? -5.762 6.273 13.586 1 96.25 133 ASN B C 1
ATOM 2064 O O . ASN B 1 133 ? -4.648 5.777 13.773 1 96.25 133 ASN B O 1
ATOM 2068 N N . TYR B 1 134 ? -6.594 6.555 14.477 1 94.75 134 TYR B N 1
ATOM 2069 C CA . TYR B 1 134 ? -6.5 6.137 15.875 1 94.75 134 TYR B CA 1
ATOM 2070 C C . TYR B 1 134 ? -7.75 5.379 16.297 1 94.75 134 TYR B C 1
ATOM 2072 O O . TYR B 1 134 ? -8.867 5.891 16.188 1 94.75 134 TYR B O 1
ATOM 2080 N N . VAL B 1 135 ? -7.551 4.148 16.688 1 88.44 135 VAL B N 1
ATOM 2081 C CA . VAL B 1 135 ? -8.664 3.34 17.172 1 88.44 135 VAL B CA 1
ATOM 2082 C C . VAL B 1 135 ? -8.57 3.184 18.688 1 88.44 135 VAL B C 1
ATOM 2084 O O . VAL B 1 135 ? -7.57 2.682 19.203 1 88.44 135 VAL B O 1
ATOM 2087 N N . THR B 1 136 ? -9.586 3.715 19.281 1 78 136 THR B N 1
ATOM 2088 C CA . THR B 1 136 ? -9.625 3.621 20.734 1 78 136 THR B CA 1
ATOM 2089 C C . THR B 1 136 ? -9.852 2.178 21.172 1 78 136 THR B C 1
ATOM 2091 O O . THR B 1 136 ? -10.727 1.489 20.656 1 78 136 THR B O 1
ATOM 2094 N N . PRO B 1 137 ? -8.93 1.784 22.047 1 69.81 137 PRO B N 1
ATOM 2095 C CA . PRO B 1 137 ? -9.18 0.435 22.562 1 69.81 137 PRO B CA 1
ATOM 2096 C C . PRO B 1 137 ? -10.523 0.312 23.281 1 69.81 137 PRO B C 1
ATOM 2098 O O . PRO B 1 137 ? -10.992 1.276 23.891 1 69.81 137 PRO B O 1
ATOM 2101 N N . LYS B 1 138 ? -11.422 -0.517 22.75 1 56.5 138 LYS B N 1
ATOM 2102 C CA . LYS B 1 138 ? -12.656 -0.743 23.5 1 56.5 138 LYS B CA 1
ATOM 2103 C C . LYS B 1 138 ? -12.375 -0.908 24.984 1 56.5 138 LYS B C 1
ATOM 2105 O O . LYS B 1 138 ? -11.453 -1.633 25.375 1 56.5 138 LYS B O 1
ATOM 2110 N N . ALA B 1 139 ? -13.086 0.022 25.875 1 46.66 139 ALA B N 1
ATOM 2111 C CA . ALA B 1 139 ? -13.078 -0.164 27.312 1 46.66 139 ALA B CA 1
ATOM 2112 C C . ALA B 1 139 ? -13.453 -1.596 27.688 1 46.66 139 ALA B C 1
ATOM 2114 O O . ALA B 1 139 ? -14.234 -2.24 26.984 1 46.66 139 ALA B O 1
#

Radius of gyration: 18.11 Å; Cα contacts (8 Å, |Δi|>4): 645; chains: 2; bounding box: 45×45×51 Å

pLDDT: mean 90.58, std 11.15, range [44.97, 98.88]

Nearest PDB structures (foldseek):
  4qb5-assembly1_C  TM=8.321E-01  e=1.371E-08  Rhodoferax ferrireducens T118
  2rbb-assembly1_B  TM=7.311E-01  e=1.664E-08  Paraburkholderia phytofirmans PsJN
  1kll-assembly1_A-2  TM=6.940E-01  e=3.686E-07  Streptomyces lavendulae
  2a4x-assembly1_B  TM=6.974E-01  e=9.708E-07  Streptomyces caespitosus
  4mym-assembly1_A-2  TM=6.651E-01  e=2.909E-06  Nocardioides sp. JS614

Solvent-accessible surface area (backbone atoms only — not comparable to full-atom values): 14282 Å² total; per-residue (Å²): 122,58,66,51,33,39,36,42,57,32,85,49,46,70,60,48,50,53,22,53,44,50,22,35,34,61,70,44,34,35,77,73,43,69,37,80,91,58,43,30,33,24,27,19,40,79,92,53,68,61,33,43,30,40,30,51,46,53,74,89,71,53,56,89,69,48,84,72,43,57,82,21,50,54,44,12,66,41,37,43,30,29,51,36,93,39,69,67,34,26,46,46,20,50,54,35,24,48,74,46,59,27,44,89,61,40,73,68,41,77,39,76,94,43,88,48,31,35,30,21,30,28,24,45,76,54,46,32,41,39,32,34,35,22,69,59,76,80,127,122,58,67,51,32,39,36,43,57,32,86,50,48,71,62,50,48,54,22,52,42,49,22,34,34,62,69,44,33,34,77,74,44,69,38,82,92,60,41,31,34,25,27,20,40,81,92,51,68,60,34,43,31,40,30,49,46,53,74,91,70,52,56,88,70,48,84,73,44,56,82,21,52,54,45,13,66,41,37,42,28,30,51,37,92,38,69,67,35,27,47,47,20,50,55,36,24,49,74,47,59,27,44,88,62,41,74,67,41,78,39,77,94,43,88,47,32,36,33,21,29,28,25,44,76,54,45,31,41,38,33,33,36,21,69,58,76,81,130

InterPro domains:
  IPR004360 Glyoxalase/fosfomycin resistance/dioxygenase domain [PF00903] (3-132)
  IPR029068 Glyoxalase/Bleomycin resistance protein/Dihydroxybiphenyl dioxygenase [G3DSA:3.10.180.10] (1-138)
  IPR029068 Glyoxalase/Bleomycin resistance protein/Dihydroxybiphenyl dioxygenase [SSF54593] (1-136)
  IPR037523 Vicinal oxygen chelate (VOC), core domain [PS51819] (2-135)

Secondary structure (DSSP, 8-state):
--EEEEEEEES-HHHHHHHHHHHHGGGTEEEEEEEGGGTEEEEEETTS---EEEEE--GGGS-TTGGGSPTTTTT-SEEEEEE-SSHHHHHHHHHHHHHTT-EES--SEEESSSTTEEEEEEE-TT--EEEEEEEPPP-/--EEEEEEEES-HHHHHHHHHHHHGGGTEEEEEEEGGGTEEEEEETTS---EEEEE--GGGS-TTGGGSPTTTTT-SEEEEEE-SSHHHHHHHHHHHHHTT-EES--SEEESSSTTEEEEEEE-TT--EEEEEEE----